Protein AF-A0A7S3WD97-F1 (afdb_monomer)

Solvent-accessible surface area (backbone atoms only — not comparable to full-atom values): 12366 Å² total; per-residue (Å²): 133,87,79,60,82,66,68,68,57,61,77,77,42,71,70,64,58,65,63,76,71,59,75,88,67,52,79,66,52,51,52,28,48,52,48,16,54,53,26,48,53,51,26,54,53,27,51,55,52,28,52,53,30,50,56,48,35,64,67,45,57,49,80,81,65,84,46,73,67,44,45,52,49,24,53,33,33,53,34,43,29,50,15,27,53,27,37,26,53,9,25,50,21,39,19,59,25,33,63,40,99,54,89,40,66,67,30,46,54,49,14,54,54,22,40,52,53,11,52,53,25,45,53,54,26,50,52,46,50,50,49,61,62,70,74,46,80,90,66,80,90,62,80,96,75,72,94,67,72,78,84,74,84,84,61,81,86,71,83,60,95,83,73,74,58,62,64,56,52,49,53,55,52,55,56,50,50,56,52,51,57,58,48,52,70,72,67,57,74,93,66,84,88,74,80,82,88,83,77,83,90,78,86,88,87,79,88,79,136

Mean predicted aligned error: 16.58 Å

Organism: NCBI:txid141414

Sequence (209 aa):
ARLTPQASLQRAHPELLYDARRPPLDANGQVAIAMCTINLWQAMGRVGQAGLAIDALTRNCNSPLDDRASRSKCSATITALIAQISLLAALLSSAASDCALTTNVHGRCAADVGGLVGNLAVVATTGASVYQTCNRDHRPKTPMIDCVLPKIDAMKDFDSPDFNNTDLLYRIVCRKGKKIAALGRRLAPAGPSWPNSTSLLGRARSREQ

pLDDT: mean 72.34, std 21.3, range [36.72, 97.19]

Nearest PDB structures (foldseek):
  9bia-assembly1_C  TM=4.364E-01  e=2.983E-01  Mus musculus
  5l0c-assembly2_B  TM=5.593E-01  e=3.157E+00  Homo sapiens
  8jr9-assembly1_R  TM=2.654E-01  e=4.128E+00  Homo sapiens
  4e40-assembly1_A  TM=3.218E-01  e=5.694E+00  Trypanosoma congolense IL3000

Radius of gyration: 27.58 Å; Cα contacts (8 Å, |Δi|>4): 122; chains: 1; bounding box: 52×46×102 Å

Secondary structure (DSSP, 8-state):
----THHHHTTT-TTHHHHTTSPPPPHHHHHHHHHHHHHHHHHHHHHHHHHHHHHHHHHHTPSP--SHHHHHHHHHHHHHHHHHHHHHHHHHHHHHHHSSSS--HHHHHHHHHHHHHHHHHHHHHHHHHHHHHHTS-S--SS-S--------TT-SS---TT-THHHHHHHHHHHHHHHHHHHHHHHS-----PPP--S-SS--S----

Foldseek 3Di:
DDDDPVVVVCPPDVPVVVVVPDDDDDPLLVVLVVLLVVLVVVLVVLVVQLVVLVVQLCVLVDDDPPDPVSVLSNVLSVLSNLLSVLQSLLSVLSSVQSVDPDGDPVSNVSNVVSNVSSVVSVVVSVVSVVCVVVVDDPDPPDPPDDLDDPPPVPPPPPPDPPPPVVVVVSCVVNVVSVVVVVVVVVPPPPDDDDDDPPPPPPDDPDDDD

Structure (mmCIF, N/CA/C/O backbone):
data_AF-A0A7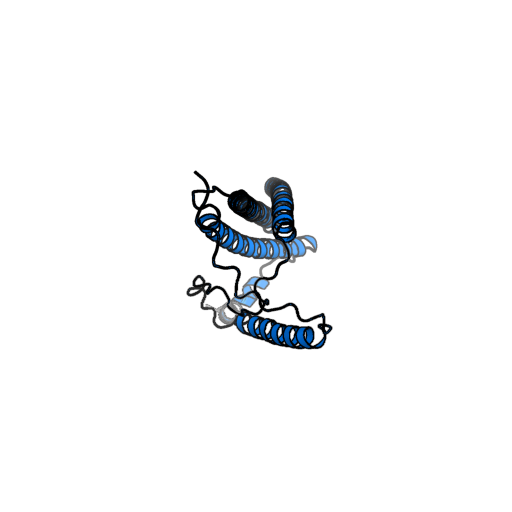S3WD97-F1
#
_entry.id   AF-A0A7S3WD97-F1
#
loop_
_atom_site.group_PDB
_atom_site.id
_atom_site.type_symbol
_atom_site.label_atom_id
_atom_site.label_alt_id
_atom_site.label_comp_id
_atom_site.label_asym_id
_atom_site.label_entity_id
_atom_site.label_seq_id
_atom_site.pdbx_PDB_ins_code
_atom_site.Cartn_x
_atom_site.Cartn_y
_atom_site.Cartn_z
_atom_site.occupancy
_atom_site.B_iso_or_equiv
_atom_site.auth_seq_id
_atom_site.auth_comp_id
_atom_site.auth_asym_id
_atom_site.auth_atom_id
_atom_site.pdbx_PDB_model_num
ATOM 1 N N . ALA A 1 1 ? -0.633 11.367 58.138 1.00 57.66 1 ALA A N 1
ATOM 2 C CA . ALA A 1 1 ? -1.299 11.058 56.856 1.00 57.66 1 ALA A CA 1
ATOM 3 C C . ALA A 1 1 ? -1.115 9.573 56.557 1.00 57.66 1 ALA A C 1
ATOM 5 O O . ALA A 1 1 ? 0.016 9.146 56.366 1.00 57.66 1 ALA A O 1
ATOM 6 N N . ARG A 1 2 ? -2.184 8.764 56.621 1.00 47.41 2 ARG A N 1
ATOM 7 C CA . ARG A 1 2 ? -2.120 7.343 56.242 1.00 47.41 2 ARG A CA 1
ATOM 8 C C . ARG A 1 2 ? -2.195 7.271 54.721 1.00 47.41 2 ARG A C 1
ATOM 10 O O . ARG A 1 2 ? -3.226 7.605 54.148 1.00 47.41 2 ARG A O 1
ATOM 17 N N . LEU A 1 3 ? -1.087 6.902 54.090 1.00 45.91 3 LEU A N 1
ATOM 18 C CA . LEU A 1 3 ? -1.046 6.579 52.668 1.00 45.91 3 LEU A CA 1
ATOM 19 C C . LEU A 1 3 ? -1.964 5.376 52.429 1.00 45.91 3 LEU A C 1
ATOM 21 O O . LEU A 1 3 ? -1.843 4.356 53.107 1.00 45.91 3 LEU A O 1
ATOM 25 N N . THR A 1 4 ? -2.912 5.517 51.506 1.00 57.16 4 THR A N 1
ATOM 26 C CA . THR A 1 4 ? -3.759 4.408 51.072 1.00 57.16 4 THR A CA 1
ATOM 27 C C . THR A 1 4 ? -2.887 3.340 50.394 1.00 57.16 4 THR A C 1
ATOM 29 O O . THR A 1 4 ? -1.960 3.684 49.655 1.00 57.16 4 THR A O 1
ATOM 32 N N . PRO A 1 5 ? -3.175 2.041 50.593 1.00 57.44 5 PRO A N 1
ATOM 33 C CA . PRO A 1 5 ? -2.387 0.937 50.032 1.00 57.44 5 PRO A CA 1
ATOM 34 C C . PRO A 1 5 ? -2.345 0.893 48.490 1.00 57.44 5 PRO A C 1
ATOM 36 O O . PRO A 1 5 ? -1.593 0.111 47.920 1.00 57.44 5 PRO A O 1
ATOM 39 N N . GLN A 1 6 ? -3.102 1.749 47.795 1.00 56.16 6 GLN A N 1
ATOM 40 C CA . GLN A 1 6 ? -3.045 1.871 46.335 1.00 56.16 6 GLN A CA 1
ATOM 41 C C . GLN A 1 6 ? -1.814 2.637 45.826 1.00 56.16 6 GLN A C 1
ATOM 43 O O . GLN A 1 6 ? -1.360 2.389 44.712 1.00 56.16 6 GLN A O 1
ATOM 48 N N . ALA A 1 7 ? -1.224 3.528 46.628 1.00 56.25 7 ALA A N 1
ATOM 49 C CA . ALA A 1 7 ? -0.116 4.368 46.165 1.00 56.25 7 ALA A CA 1
ATOM 50 C C . ALA A 1 7 ? 1.208 3.597 45.986 1.00 56.25 7 ALA A C 1
ATOM 52 O O . ALA A 1 7 ? 2.054 3.996 45.186 1.00 56.25 7 ALA A O 1
ATOM 53 N N . SER A 1 8 ? 1.398 2.491 46.710 1.00 56.28 8 SER A N 1
ATOM 54 C CA . SER A 1 8 ? 2.606 1.660 46.639 1.00 56.28 8 SER A CA 1
ATOM 55 C C . SER A 1 8 ? 2.589 0.663 45.477 1.00 56.28 8 SER A C 1
ATOM 57 O O . SER A 1 8 ? 3.652 0.357 44.942 1.00 56.28 8 SER A O 1
ATOM 59 N N . LEU A 1 9 ? 1.4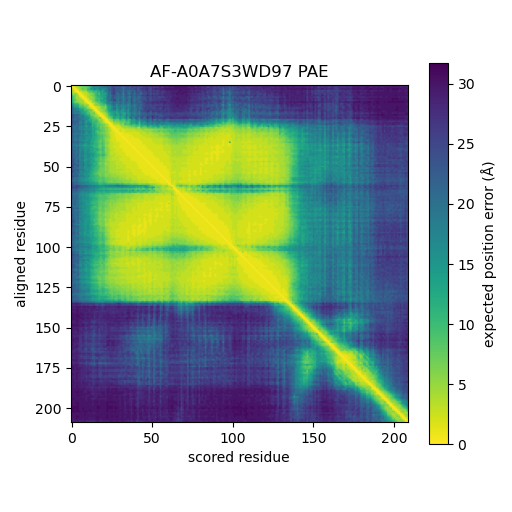13 0.209 45.029 1.00 51.59 9 LEU A N 1
ATOM 60 C CA . LEU A 1 9 ? 1.298 -0.698 43.877 1.00 51.59 9 LEU A CA 1
ATOM 61 C C . LEU A 1 9 ? 1.557 0.020 42.538 1.00 51.59 9 LEU A C 1
ATOM 63 O O . LEU A 1 9 ? 2.076 -0.572 41.596 1.00 51.59 9 LEU A O 1
ATOM 67 N N . GLN A 1 10 ? 1.264 1.324 42.478 1.00 55.22 10 GLN A N 1
ATOM 68 C CA . GLN A 1 10 ? 1.401 2.156 41.277 1.00 55.22 10 GLN A CA 1
ATOM 69 C C . GLN A 1 10 ? 2.847 2.296 40.773 1.00 55.22 10 GLN A C 1
ATOM 71 O O . GLN A 1 10 ? 3.073 2.675 39.627 1.00 55.22 10 GLN A O 1
ATOM 76 N N . ARG A 1 11 ? 3.837 2.022 41.631 1.00 58.03 11 ARG A N 1
ATOM 77 C CA . ARG A 1 11 ? 5.259 2.211 41.317 1.00 58.03 11 ARG A CA 1
ATOM 78 C C . ARG A 1 11 ? 5.942 0.937 40.802 1.00 58.03 11 ARG A C 1
ATOM 80 O O . ARG A 1 11 ? 7.046 1.034 40.283 1.00 58.03 11 ARG A O 1
ATOM 87 N N . ALA A 1 12 ? 5.302 -0.228 40.940 1.00 62.12 12 ALA A N 1
ATOM 88 C CA . ALA A 1 12 ? 5.894 -1.521 40.591 1.00 62.12 12 ALA A CA 1
ATOM 89 C C . ALA A 1 12 ? 5.585 -1.974 39.151 1.00 62.12 12 ALA A C 1
ATOM 91 O O . ALA A 1 12 ? 6.423 -2.627 38.539 1.00 62.12 12 ALA A O 1
ATOM 92 N N . HIS A 1 13 ? 4.424 -1.607 38.588 1.00 56.47 13 HIS A N 1
ATOM 93 C CA . HIS A 1 13 ? 4.009 -2.043 37.248 1.00 56.47 13 HIS A CA 1
ATOM 94 C C . HIS A 1 13 ? 3.165 -0.971 36.531 1.00 56.47 13 HIS A C 1
ATOM 96 O O . HIS A 1 13 ? 1.939 -0.973 36.664 1.00 56.47 13 HIS A O 1
ATOM 102 N N . PRO A 1 14 ? 3.776 -0.057 35.753 1.00 56.44 14 PRO A N 1
ATOM 103 C CA . PRO A 1 14 ? 3.015 0.921 34.972 1.00 56.44 14 PRO A CA 1
ATOM 104 C C . PRO A 1 14 ? 2.132 0.264 33.894 1.00 56.44 14 PRO A C 1
ATOM 106 O O . PRO A 1 14 ? 1.088 0.816 33.560 1.00 56.44 14 PRO A O 1
ATOM 109 N N . GLU A 1 15 ? 2.492 -0.931 33.410 1.00 53.78 15 GLU A N 1
ATOM 110 C CA . GLU A 1 15 ? 1.691 -1.684 32.430 1.00 53.78 15 GLU A CA 1
ATOM 111 C C . GLU A 1 15 ? 0.387 -2.248 33.013 1.00 53.78 15 GLU A C 1
ATOM 113 O O . GLU A 1 15 ? -0.654 -2.185 32.364 1.00 53.78 15 GLU A O 1
ATOM 118 N N . LEU A 1 16 ? 0.387 -2.715 34.268 1.00 54.06 16 LEU A N 1
ATOM 119 C CA . LEU A 1 16 ? -0.822 -3.281 34.888 1.00 54.06 16 LEU A CA 1
ATOM 120 C C . LEU A 1 16 ? -1.894 -2.219 35.177 1.00 54.06 16 LEU A C 1
ATOM 122 O O . LEU A 1 16 ? -3.076 -2.531 35.309 1.00 54.06 16 LEU A O 1
ATOM 126 N N . LEU A 1 17 ? -1.491 -0.950 35.287 1.00 52.19 17 LEU A N 1
ATOM 127 C CA . LEU A 1 17 ? -2.412 0.145 35.576 1.00 52.19 17 LEU A CA 1
ATOM 128 C C . LEU A 1 17 ? -3.184 0.624 34.340 1.00 52.19 17 LEU A C 1
ATOM 130 O O . LEU A 1 17 ? -4.221 1.276 34.484 1.00 52.19 17 LEU A O 1
ATOM 134 N N . TYR A 1 18 ? -2.678 0.325 33.141 1.00 56.31 18 TYR A N 1
ATOM 135 C CA . TYR A 1 18 ? -3.349 0.660 31.889 1.00 56.31 18 TYR A CA 1
ATOM 136 C C . TYR A 1 18 ? -4.578 -0.229 31.653 1.00 56.31 18 TYR A C 1
ATOM 138 O O . TYR A 1 18 ? -5.585 0.231 31.113 1.00 56.31 18 TYR A O 1
ATOM 146 N N . ASP A 1 19 ? -4.518 -1.471 32.134 1.00 56.34 19 ASP A N 1
ATOM 147 C CA . ASP A 1 19 ? -5.577 -2.467 31.970 1.00 56.34 19 ASP A CA 1
ATOM 148 C C . ASP A 1 19 ? -6.749 -2.236 32.949 1.00 56.34 19 ASP A C 1
ATOM 150 O O . ASP A 1 19 ? -7.921 -2.333 32.594 1.00 56.34 19 ASP A O 1
ATOM 154 N N . ALA A 1 20 ? -6.459 -1.792 34.178 1.00 55.28 20 ALA A N 1
ATOM 155 C CA . ALA A 1 20 ? -7.456 -1.670 35.250 1.00 55.28 20 ALA A CA 1
ATOM 156 C C . ALA A 1 20 ? -8.459 -0.501 35.109 1.00 55.28 20 ALA A C 1
ATOM 158 O O . ALA A 1 20 ? -9.365 -0.373 35.933 1.00 55.28 20 ALA A O 1
ATOM 159 N N . ARG A 1 21 ? -8.302 0.389 34.116 1.00 60.28 21 ARG A N 1
ATOM 160 C CA . ARG A 1 21 ? -9.128 1.609 33.976 1.00 60.28 21 ARG A CA 1
ATOM 161 C C . ARG A 1 21 ? -10.070 1.600 32.773 1.00 60.28 21 ARG A C 1
ATOM 163 O O . ARG A 1 21 ? -10.777 2.585 32.560 1.00 60.28 21 ARG A O 1
ATOM 170 N N . ARG A 1 22 ? -10.096 0.531 31.975 1.00 65.19 22 ARG A N 1
ATOM 171 C CA . ARG A 1 22 ? -11.033 0.450 30.851 1.00 65.19 22 ARG A CA 1
ATOM 172 C C . ARG A 1 22 ? -12.351 -0.173 31.319 1.00 65.19 22 ARG A C 1
ATOM 174 O O . ARG A 1 22 ? -12.318 -1.225 31.956 1.00 65.19 22 ARG A O 1
ATOM 181 N N . PRO A 1 23 ? -13.512 0.446 31.033 1.00 74.94 23 PRO A N 1
ATOM 182 C CA . PRO A 1 23 ? -14.781 -0.254 31.185 1.00 74.94 23 PRO A CA 1
ATOM 183 C C . PRO A 1 23 ? -14.743 -1.533 30.330 1.00 74.94 23 PRO A C 1
ATOM 185 O O . PRO A 1 23 ? -14.067 -1.538 29.296 1.00 74.94 23 PRO A O 1
ATOM 188 N N . PRO A 1 24 ? -15.426 -2.617 30.739 1.00 74.38 24 PRO A N 1
ATOM 189 C CA . PRO A 1 24 ? -15.476 -3.835 29.942 1.00 74.38 24 PRO A CA 1
ATOM 190 C C . PRO A 1 24 ? -16.012 -3.495 28.548 1.00 74.38 24 PRO A C 1
ATOM 192 O O . PRO A 1 24 ? -17.135 -3.010 28.411 1.00 74.38 24 PRO A O 1
ATOM 195 N N . LEU A 1 25 ? -15.181 -3.695 27.523 1.00 80.19 25 LEU A N 1
ATOM 196 C CA . LEU A 1 25 ? -15.592 -3.524 26.135 1.00 80.19 25 LEU A CA 1
ATOM 197 C C . LEU A 1 25 ? -16.578 -4.631 25.769 1.00 80.19 25 LEU A C 1
ATOM 199 O O . LEU A 1 25 ? -16.332 -5.807 26.053 1.00 80.19 25 LEU A O 1
ATOM 203 N N . ASP A 1 26 ? -17.659 -4.252 25.092 1.00 88.62 26 ASP A N 1
ATOM 204 C CA . ASP A 1 26 ? -18.544 -5.205 24.440 1.00 88.62 26 ASP A CA 1
ATOM 205 C C . ASP A 1 26 ? -17.799 -5.948 23.315 1.00 88.62 26 ASP A C 1
ATOM 207 O O . ASP A 1 26 ? -16.703 -5.562 22.892 1.00 88.62 26 ASP A O 1
ATOM 211 N N . ALA A 1 27 ? -18.389 -7.036 22.815 1.00 87.56 27 ALA A N 1
ATOM 212 C CA . ALA A 1 27 ? -17.771 -7.837 21.759 1.00 87.56 27 ALA A CA 1
ATOM 213 C C . ALA A 1 27 ? -17.410 -6.992 20.520 1.00 87.56 27 ALA A C 1
ATOM 215 O O . ALA A 1 27 ? -16.366 -7.217 19.907 1.00 87.56 27 ALA A O 1
ATOM 216 N N . ASN A 1 28 ? -18.220 -5.979 20.186 1.00 85.88 28 ASN A N 1
ATOM 217 C CA . ASN A 1 28 ? -17.953 -5.104 19.044 1.00 85.88 28 ASN A CA 1
ATOM 218 C C . ASN A 1 28 ? -16.793 -4.141 19.317 1.00 85.88 28 ASN A C 1
ATOM 220 O O . ASN A 1 28 ? -15.942 -3.955 18.447 1.00 85.88 28 ASN A O 1
ATOM 224 N N . GLY A 1 29 ? -16.707 -3.575 20.523 1.00 86.44 29 GLY A N 1
ATOM 225 C CA . GLY A 1 29 ? -15.597 -2.721 20.929 1.00 86.44 29 GLY A CA 1
ATOM 226 C C . GLY A 1 29 ? -14.252 -3.447 20.882 1.00 86.44 29 GLY A C 1
ATOM 227 O O . GLY A 1 29 ? -13.255 -2.868 20.449 1.00 86.44 29 GLY A O 1
ATOM 228 N N . GLN A 1 30 ? -14.206 -4.726 21.280 1.00 88.69 30 GLN A N 1
ATOM 229 C CA . GLN A 1 30 ? -12.967 -5.517 21.223 1.00 88.69 30 GLN A CA 1
ATOM 230 C C . GLN A 1 30 ? -12.482 -5.703 19.781 1.00 88.69 30 GLN A C 1
ATOM 232 O O . GLN A 1 30 ? -11.296 -5.521 19.495 1.00 88.69 30 GLN A O 1
ATOM 237 N N . VAL A 1 31 ? -13.404 -6.005 18.862 1.00 90.19 31 VAL A N 1
ATOM 238 C CA . VAL A 1 31 ? -13.102 -6.132 17.429 1.00 90.19 31 VAL A CA 1
ATOM 239 C C . VAL A 1 31 ? -12.644 -4.795 16.844 1.00 90.19 31 VAL A C 1
ATOM 241 O O . VAL A 1 31 ? -11.667 -4.767 16.097 1.00 90.19 31 VAL A O 1
ATOM 244 N N . ALA A 1 32 ? -13.289 -3.685 17.211 1.00 89.75 32 ALA A N 1
ATOM 245 C CA . ALA A 1 32 ? -12.921 -2.355 16.730 1.00 89.75 32 ALA A CA 1
ATOM 246 C C . ALA A 1 32 ? -11.484 -1.976 17.131 1.00 89.75 32 ALA A C 1
ATOM 248 O O . ALA A 1 32 ? -10.679 -1.602 16.279 1.00 89.75 32 ALA A O 1
ATOM 249 N N . ILE A 1 33 ? -11.105 -2.172 18.399 1.00 89.19 33 ILE A N 1
ATOM 250 C CA . ILE A 1 33 ? -9.733 -1.892 18.853 1.00 89.19 33 ILE A CA 1
ATOM 251 C C . ILE A 1 33 ? -8.710 -2.804 18.163 1.00 89.19 33 ILE A C 1
ATOM 253 O O . ILE A 1 33 ? -7.634 -2.339 17.773 1.00 89.19 33 ILE A O 1
ATOM 257 N N . ALA A 1 34 ? -9.031 -4.086 17.968 1.00 93.00 34 ALA A N 1
ATOM 258 C CA . ALA A 1 34 ? -8.155 -4.989 17.228 1.00 93.00 34 ALA A CA 1
ATOM 259 C C . ALA A 1 34 ? -7.928 -4.483 15.791 1.00 93.00 34 ALA A C 1
ATOM 261 O O . ALA A 1 34 ? -6.782 -4.328 15.362 1.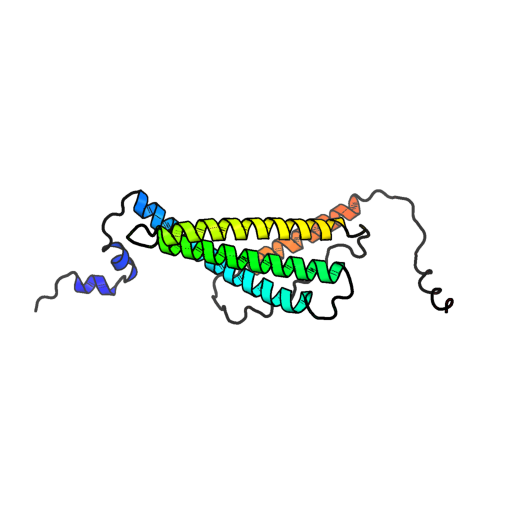00 93.00 34 ALA A O 1
ATOM 262 N N . MET A 1 35 ? -9.000 -4.130 15.076 1.00 92.88 35 MET A N 1
ATOM 263 C CA . MET A 1 35 ? -8.923 -3.603 13.709 1.00 92.88 35 MET A CA 1
ATOM 264 C C . MET A 1 35 ? -8.178 -2.268 13.633 1.00 92.88 35 MET A C 1
ATOM 266 O O . MET A 1 35 ? -7.361 -2.084 12.734 1.00 92.88 35 MET A O 1
ATOM 270 N N . CYS A 1 36 ? -8.367 -1.381 14.609 1.00 93.88 36 CYS A N 1
ATOM 271 C CA . CYS A 1 36 ? -7.618 -0.133 14.755 1.00 93.88 36 CYS A CA 1
ATOM 272 C C . CYS A 1 36 ? -6.096 -0.376 14.733 1.00 93.88 36 CYS A C 1
ATOM 274 O O . CYS A 1 36 ? -5.381 0.207 13.913 1.00 93.88 36 CYS A O 1
ATOM 276 N N . THR A 1 37 ? -5.595 -1.287 15.574 1.00 94.69 37 THR A N 1
ATOM 277 C CA . THR A 1 37 ? -4.151 -1.588 15.636 1.00 94.69 37 THR A CA 1
ATOM 278 C C . THR A 1 37 ? -3.628 -2.251 14.362 1.00 94.69 37 THR A C 1
ATOM 280 O O . THR A 1 37 ? -2.560 -1.888 13.867 1.00 94.69 37 THR A O 1
ATOM 283 N N . ILE A 1 38 ? -4.405 -3.169 13.781 1.00 95.31 38 ILE A N 1
ATOM 284 C CA . ILE A 1 38 ? -4.068 -3.853 12.529 1.00 95.31 38 ILE A CA 1
ATOM 285 C C . ILE A 1 38 ? -3.978 -2.855 11.369 1.00 95.31 38 ILE A C 1
ATOM 287 O O . ILE A 1 38 ? -3.022 -2.893 10.592 1.00 95.31 38 ILE A O 1
ATOM 291 N N . ASN A 1 39 ? -4.951 -1.949 11.256 1.00 93.62 39 ASN A N 1
ATOM 292 C CA . ASN A 1 39 ? -4.983 -0.928 10.214 1.00 93.62 39 ASN A CA 1
ATOM 293 C C . ASN A 1 39 ? -3.799 0.034 10.350 1.00 93.62 39 ASN A C 1
ATOM 295 O O . ASN A 1 39 ? -3.152 0.353 9.352 1.00 93.62 39 ASN A O 1
ATOM 299 N N . LEU A 1 40 ? -3.460 0.435 11.579 1.00 95.75 40 LEU A N 1
ATOM 300 C CA . LEU A 1 40 ? -2.313 1.300 11.848 1.00 95.75 40 LEU A CA 1
ATOM 301 C C . LEU A 1 40 ? -0.982 0.625 11.482 1.00 95.75 40 LEU A C 1
ATOM 303 O O . LEU A 1 40 ? -0.138 1.236 10.826 1.00 95.75 40 LEU A O 1
ATOM 307 N N . TRP A 1 41 ? -0.808 -0.647 11.841 1.00 96.50 41 TRP A N 1
ATOM 308 C CA . TRP A 1 41 ? 0.383 -1.414 11.471 1.00 96.50 41 TRP A CA 1
ATOM 309 C C . TRP A 1 41 ? 0.527 -1.555 9.952 1.00 96.50 41 TRP A C 1
ATOM 311 O O . TRP A 1 41 ? 1.597 -1.321 9.385 1.00 96.50 41 TRP A O 1
ATOM 321 N N . GLN A 1 42 ? -0.566 -1.889 9.261 1.00 94.75 42 GLN A N 1
ATOM 322 C CA . GLN A 1 42 ? -0.564 -1.958 7.802 1.00 94.75 42 GLN A CA 1
ATOM 323 C C . GLN A 1 42 ? -0.252 -0.595 7.172 1.00 94.75 42 GLN A C 1
ATOM 325 O O . GLN A 1 42 ? 0.508 -0.539 6.206 1.00 94.75 42 GLN A O 1
ATOM 330 N N . ALA A 1 43 ? -0.779 0.500 7.728 1.00 95.62 43 ALA A N 1
ATOM 331 C CA . ALA A 1 43 ? -0.485 1.854 7.270 1.00 95.62 43 ALA A CA 1
ATOM 332 C C . ALA A 1 43 ? 1.019 2.163 7.367 1.00 95.62 43 ALA A C 1
ATOM 334 O O . ALA A 1 43 ? 1.610 2.623 6.391 1.00 95.62 43 ALA A O 1
ATOM 335 N N . MET A 1 44 ? 1.673 1.822 8.482 1.00 95.31 44 MET A N 1
ATOM 336 C CA . MET A 1 44 ? 3.129 1.974 8.622 1.00 95.31 44 MET A CA 1
ATOM 337 C C . MET A 1 44 ? 3.893 1.204 7.536 1.00 95.31 44 MET A C 1
ATOM 339 O O . MET A 1 44 ? 4.795 1.753 6.899 1.00 95.31 44 MET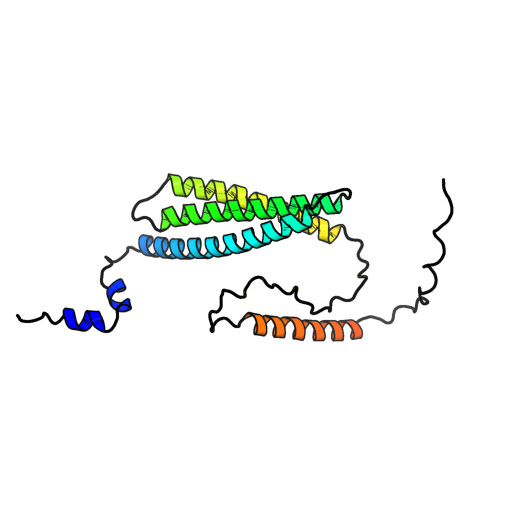 A O 1
ATOM 343 N N . GLY A 1 45 ? 3.490 -0.038 7.252 1.00 94.06 45 GLY A N 1
ATOM 344 C CA . GLY A 1 45 ? 4.075 -0.826 6.163 1.00 94.06 45 GLY A CA 1
ATOM 345 C C . GLY A 1 45 ? 3.921 -0.156 4.790 1.00 94.06 45 GLY A C 1
ATOM 346 O O . GLY A 1 45 ? 4.869 -0.129 4.000 1.00 94.06 45 GLY A O 1
ATOM 347 N N . ARG A 1 46 ? 2.755 0.443 4.515 1.00 94.25 46 ARG A N 1
ATOM 348 C CA . ARG A 1 46 ? 2.491 1.179 3.266 1.00 94.25 46 ARG A CA 1
ATOM 349 C C . ARG A 1 46 ? 3.346 2.436 3.133 1.00 94.25 46 ARG A C 1
ATOM 351 O O . ARG A 1 46 ? 3.781 2.724 2.024 1.00 94.25 46 ARG A O 1
ATOM 358 N N . VAL A 1 47 ? 3.636 3.149 4.225 1.00 96.56 47 VAL A N 1
ATOM 359 C CA . VAL A 1 47 ? 4.561 4.300 4.208 1.00 96.56 47 VAL A CA 1
ATOM 360 C C . VAL A 1 47 ? 5.953 3.862 3.753 1.00 96.56 47 VAL A C 1
ATOM 362 O O . VAL A 1 47 ? 6.528 4.479 2.856 1.00 96.56 47 VAL A O 1
ATOM 365 N N . GLY A 1 48 ? 6.468 2.756 4.299 1.00 95.38 48 GLY A N 1
ATOM 366 C CA . GLY A 1 48 ? 7.752 2.194 3.870 1.00 95.38 48 GLY A CA 1
ATOM 367 C C . GLY A 1 48 ? 7.755 1.812 2.386 1.00 95.38 48 GLY A C 1
ATOM 368 O O . GLY A 1 48 ? 8.666 2.178 1.644 1.00 95.38 48 GLY A O 1
ATOM 369 N N . GLN A 1 49 ? 6.699 1.138 1.919 1.00 92.62 49 GLN A N 1
ATOM 370 C CA . GLN A 1 49 ? 6.553 0.786 0.501 1.00 92.62 49 GLN A CA 1
ATOM 371 C C . GLN A 1 49 ? 6.426 2.015 -0.409 1.00 92.62 49 GLN A C 1
ATOM 373 O O . GLN A 1 49 ? 6.986 2.015 -1.504 1.00 92.62 49 GLN A O 1
ATOM 378 N N . ALA A 1 50 ? 5.735 3.067 0.033 1.00 92.75 50 ALA A N 1
ATOM 379 C CA . ALA A 1 50 ? 5.647 4.328 -0.695 1.00 92.75 50 ALA A CA 1
ATOM 380 C C . ALA A 1 50 ? 7.023 5.002 -0.808 1.00 92.75 50 ALA A C 1
ATOM 382 O O . ALA A 1 50 ? 7.384 5.450 -1.893 1.00 92.75 50 ALA 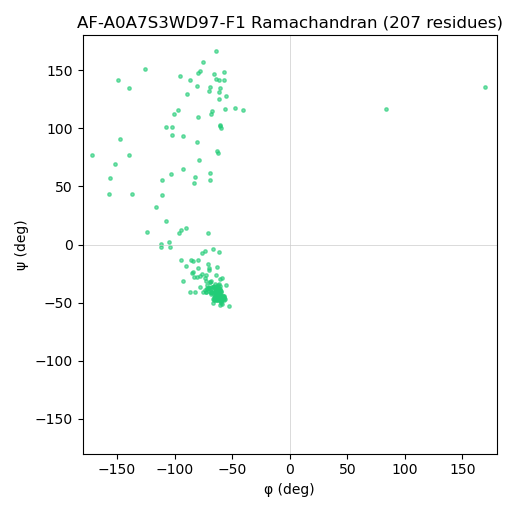A O 1
ATOM 383 N N . GLY A 1 51 ? 7.828 4.997 0.260 1.00 94.00 51 GLY A N 1
ATOM 384 C CA . GLY A 1 51 ? 9.206 5.497 0.230 1.00 94.00 51 GLY A CA 1
ATOM 385 C C . GLY A 1 51 ? 10.077 4.766 -0.797 1.00 94.00 51 GLY A C 1
ATOM 386 O O . GLY A 1 51 ? 10.740 5.402 -1.615 1.00 94.00 51 GLY A O 1
ATOM 387 N N . LEU A 1 52 ? 10.006 3.432 -0.828 1.00 94.12 52 LEU A N 1
ATOM 388 C CA . LEU A 1 52 ? 10.701 2.624 -1.838 1.00 94.12 52 LEU A CA 1
ATOM 389 C C . LEU A 1 52 ? 10.191 2.897 -3.260 1.00 94.12 52 LEU A C 1
ATOM 391 O O . LEU A 1 52 ? 10.980 2.931 -4.202 1.00 94.12 52 LEU A O 1
ATOM 395 N N . ALA A 1 53 ? 8.884 3.107 -3.429 1.00 92.25 53 ALA A N 1
ATOM 396 C CA . ALA A 1 53 ? 8.303 3.453 -4.722 1.00 92.25 53 ALA A CA 1
ATOM 397 C C . ALA A 1 53 ? 8.763 4.838 -5.205 1.00 92.25 53 ALA A C 1
ATOM 399 O O . ALA A 1 53 ? 9.012 4.999 -6.396 1.00 92.25 53 ALA A O 1
ATOM 400 N N . ILE A 1 54 ? 8.930 5.813 -4.303 1.00 94.75 54 ILE A N 1
ATOM 401 C CA . ILE A 1 54 ? 9.486 7.138 -4.618 1.00 94.75 54 ILE A CA 1
ATOM 402 C C . ILE A 1 54 ? 10.954 7.020 -5.036 1.00 94.75 54 ILE A C 1
ATOM 404 O O . ILE A 1 54 ? 11.333 7.561 -6.072 1.00 94.75 54 ILE A O 1
ATOM 408 N N . ASP A 1 55 ? 11.776 6.278 -4.289 1.00 95.00 55 ASP A N 1
ATOM 409 C CA . ASP A 1 55 ? 13.170 6.026 -4.681 1.00 95.00 55 ASP A CA 1
ATOM 410 C C . ASP A 1 55 ? 13.239 5.370 -6.070 1.00 95.00 55 ASP A C 1
ATOM 412 O O . ASP A 1 55 ? 13.932 5.862 -6.964 1.00 95.00 55 ASP A O 1
ATOM 416 N N . ALA A 1 56 ? 12.437 4.329 -6.305 1.00 91.38 56 ALA A N 1
ATOM 417 C CA . ALA A 1 56 ? 12.337 3.685 -7.609 1.00 91.38 56 ALA A CA 1
ATOM 418 C C . ALA A 1 56 ? 11.861 4.652 -8.704 1.00 91.38 56 ALA A C 1
ATOM 420 O O . ALA A 1 56 ? 12.337 4.570 -9.836 1.00 91.38 56 ALA A O 1
ATOM 421 N N . LEU A 1 57 ? 10.960 5.585 -8.385 1.00 93.88 57 LEU A N 1
ATOM 422 C CA . LEU A 1 57 ? 10.453 6.580 -9.324 1.00 93.88 57 LEU A CA 1
ATOM 423 C C . LEU A 1 57 ? 11.580 7.479 -9.837 1.00 93.88 57 LEU A C 1
ATOM 425 O O . LEU A 1 57 ? 11.703 7.662 -11.046 1.00 93.88 57 LEU A O 1
ATOM 429 N N . THR A 1 58 ? 12.450 7.966 -8.946 1.00 94.75 58 THR A N 1
ATOM 430 C CA . THR A 1 58 ? 13.593 8.814 -9.336 1.00 94.75 58 THR A CA 1
ATOM 431 C C . THR A 1 58 ? 14.565 8.110 -10.286 1.00 94.75 58 THR A C 1
ATOM 433 O O . THR A 1 58 ? 15.171 8.748 -11.143 1.00 94.75 58 THR A O 1
ATOM 436 N N . ARG A 1 59 ? 14.677 6.780 -10.182 1.00 92.31 59 ARG A N 1
ATOM 437 C CA . ARG A 1 59 ? 15.561 5.961 -11.023 1.00 92.31 59 ARG A CA 1
ATOM 438 C C . ARG A 1 59 ? 14.893 5.548 -12.334 1.00 92.31 59 ARG A C 1
ATOM 440 O O . ARG A 1 59 ? 15.531 5.562 -13.382 1.00 92.31 59 ARG A O 1
ATOM 447 N N . ASN A 1 60 ? 13.615 5.174 -12.281 1.00 90.56 60 ASN A N 1
ATOM 448 C CA . ASN A 1 60 ? 12.872 4.628 -13.420 1.00 90.56 60 ASN A CA 1
ATOM 449 C C . ASN A 1 60 ? 12.296 5.707 -14.341 1.00 90.56 60 ASN A C 1
ATOM 451 O O . ASN A 1 60 ? 12.037 5.424 -15.509 1.00 90.56 60 ASN A O 1
ATOM 455 N N . CYS A 1 61 ? 12.083 6.917 -13.826 1.00 93.62 61 CYS A N 1
ATOM 456 C CA . CYS A 1 61 ? 11.534 8.052 -14.566 1.00 93.62 61 CYS A CA 1
ATOM 457 C C . CYS A 1 61 ? 12.580 9.132 -14.868 1.00 93.62 61 CYS A C 1
ATOM 459 O O . CYS A 1 61 ? 12.214 10.278 -15.123 1.00 93.62 61 CYS A O 1
ATOM 461 N N . ASN A 1 62 ? 13.872 8.794 -14.838 1.00 92.19 62 ASN A N 1
ATOM 462 C CA . ASN A 1 62 ? 14.905 9.739 -15.239 1.00 92.19 62 ASN A CA 1
ATOM 463 C C . ASN A 1 62 ? 14.849 9.979 -16.762 1.00 92.19 62 ASN A C 1
ATOM 465 O O . ASN A 1 62 ? 14.767 9.028 -17.541 1.00 92.19 62 ASN A O 1
ATOM 469 N N . SER A 1 63 ? 14.882 11.244 -17.181 1.00 84.69 63 SER A N 1
ATOM 470 C CA . SER A 1 63 ? 14.860 11.632 -18.597 1.00 84.69 63 SER A CA 1
ATOM 471 C C . SER A 1 63 ? 16.235 11.452 -19.259 1.00 84.69 63 SER A C 1
ATOM 473 O O . SER A 1 63 ? 17.251 11.662 -18.592 1.00 84.69 63 SER A O 1
ATOM 475 N N . PRO A 1 64 ? 16.297 11.150 -20.573 1.00 85.62 64 PRO A N 1
ATOM 476 C CA . PRO A 1 64 ? 15.176 10.997 -21.508 1.00 85.62 64 PRO A CA 1
ATOM 477 C C . PRO A 1 64 ? 14.570 9.578 -21.540 1.00 85.62 64 PRO A C 1
ATOM 479 O O . PRO A 1 64 ? 15.261 8.561 -21.494 1.00 85.62 64 PRO A O 1
ATOM 482 N N . LEU A 1 65 ? 13.239 9.512 -21.655 1.00 88.88 65 LEU A N 1
ATOM 483 C CA . LEU A 1 65 ? 12.465 8.270 -21.777 1.00 88.88 65 LEU A CA 1
ATOM 484 C C . LEU A 1 65 ? 12.246 7.918 -23.258 1.00 88.88 65 LEU A C 1
ATOM 486 O O . LEU A 1 65 ? 11.114 7.945 -23.754 1.00 88.88 65 LEU A O 1
ATOM 490 N N . ASP A 1 66 ? 13.326 7.618 -23.974 1.00 89.44 66 ASP A N 1
ATOM 491 C CA . ASP A 1 66 ? 13.273 7.406 -25.430 1.00 89.44 66 ASP A CA 1
ATOM 492 C C . ASP A 1 66 ? 12.719 6.029 -25.820 1.00 89.44 66 ASP A C 1
ATOM 494 O O . ASP A 1 66 ? 12.083 5.878 -26.860 1.00 89.44 66 ASP A O 1
ATOM 498 N N . ASP A 1 67 ? 12.881 5.032 -24.948 1.00 88.31 67 ASP A N 1
ATOM 499 C CA . ASP A 1 67 ? 12.420 3.667 -25.191 1.00 88.31 67 ASP A CA 1
ATOM 500 C C . ASP A 1 67 ? 11.034 3.374 -24.579 1.00 88.31 67 ASP A C 1
ATOM 502 O O . ASP A 1 67 ? 10.686 3.823 -23.477 1.00 88.31 67 ASP A O 1
ATOM 506 N N . ARG A 1 68 ? 10.234 2.551 -25.275 1.00 86.12 68 ARG A N 1
ATOM 507 C CA . ARG A 1 68 ? 8.891 2.139 -24.825 1.00 86.12 68 ARG A CA 1
ATOM 508 C C . ARG A 1 68 ? 8.945 1.347 -23.517 1.00 86.12 68 ARG A C 1
ATOM 510 O O . ARG A 1 68 ? 8.040 1.492 -22.691 1.00 86.12 68 ARG A O 1
ATOM 517 N N . ALA A 1 69 ? 9.981 0.536 -23.296 1.00 84.12 69 ALA A N 1
ATOM 518 C CA . ALA A 1 69 ? 10.140 -0.201 -22.048 1.00 84.12 69 ALA A CA 1
ATOM 519 C C . ALA A 1 69 ? 10.480 0.739 -20.885 1.00 84.12 69 ALA A C 1
ATOM 521 O O . ALA A 1 69 ? 9.953 0.544 -19.791 1.00 84.12 69 ALA A O 1
ATOM 522 N N . SER A 1 70 ? 11.285 1.784 -21.105 1.00 87.81 70 SER A N 1
ATOM 523 C CA . SER A 1 70 ? 11.558 2.807 -20.083 1.00 87.81 70 SER A CA 1
ATOM 524 C C . SER A 1 70 ? 10.291 3.573 -19.691 1.00 87.81 70 SER A C 1
ATOM 526 O O . SER A 1 70 ? 9.986 3.682 -18.503 1.00 87.81 70 SER A O 1
ATOM 528 N N . ARG A 1 71 ? 9.475 4.002 -20.667 1.00 89.00 71 ARG A N 1
ATOM 529 C CA . ARG A 1 71 ? 8.169 4.641 -20.398 1.00 89.00 71 ARG A CA 1
ATOM 530 C C . ARG A 1 71 ? 7.225 3.727 -19.619 1.00 89.00 71 ARG A C 1
ATOM 532 O O . ARG A 1 71 ? 6.616 4.166 -18.650 1.00 89.00 71 ARG A O 1
ATOM 539 N N . SER A 1 72 ? 7.147 2.453 -20.008 1.00 87.56 72 SER A N 1
ATOM 540 C CA . SER A 1 72 ? 6.316 1.453 -19.325 1.00 87.56 72 SER A CA 1
ATOM 541 C C . SER A 1 72 ? 6.767 1.193 -17.882 1.00 87.56 72 SER A C 1
ATOM 543 O O . SER A 1 72 ? 5.932 1.044 -16.992 1.00 87.56 72 SER A O 1
ATOM 545 N N . LYS A 1 73 ? 8.079 1.159 -17.619 1.00 89.00 73 LYS A N 1
ATOM 546 C CA . LYS A 1 73 ? 8.618 1.032 -16.255 1.00 89.00 73 LYS A CA 1
ATOM 547 C C . LYS A 1 73 ? 8.302 2.252 -15.404 1.00 89.00 73 LYS A C 1
ATOM 549 O O . LYS A 1 73 ? 7.873 2.096 -14.261 1.00 89.00 73 LYS A O 1
ATOM 554 N N . CYS A 1 74 ? 8.488 3.445 -15.961 1.00 92.69 74 CYS A N 1
ATOM 555 C CA . CYS A 1 74 ? 8.147 4.685 -15.282 1.00 92.69 74 CYS A CA 1
ATOM 556 C C . CYS A 1 74 ? 6.650 4.724 -14.930 1.00 92.69 74 CYS A C 1
ATOM 558 O O . CYS A 1 74 ? 6.304 4.887 -13.762 1.00 92.69 74 CYS A O 1
ATOM 560 N N . SER A 1 75 ? 5.761 4.454 -15.895 1.00 91.44 75 SER A N 1
ATOM 561 C CA . SER A 1 75 ? 4.314 4.447 -15.650 1.00 91.44 75 SER A CA 1
ATOM 562 C C . SER A 1 75 ? 3.907 3.409 -14.603 1.00 91.44 75 SER A C 1
ATOM 564 O O . SER A 1 75 ? 3.139 3.731 -13.703 1.00 91.44 75 SER A O 1
ATOM 566 N N . ALA A 1 76 ? 4.461 2.192 -14.662 1.00 91.25 76 ALA A N 1
A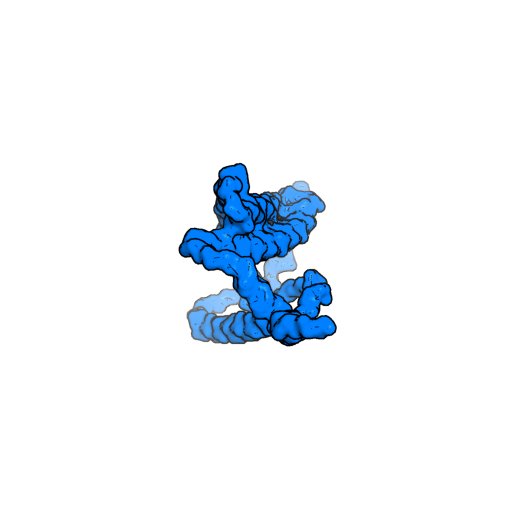TOM 567 C CA . ALA A 1 76 ? 4.193 1.152 -13.667 1.00 91.25 7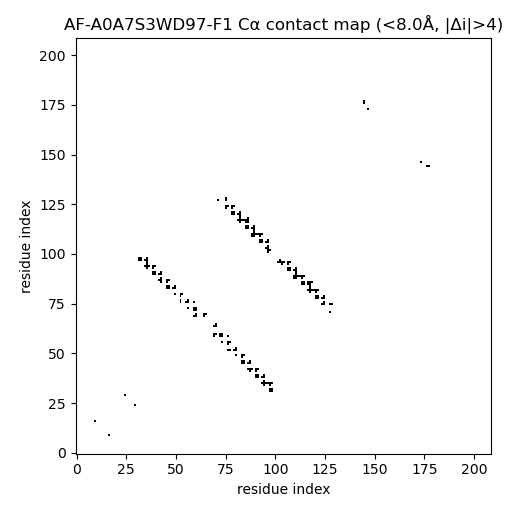6 ALA A CA 1
ATOM 568 C C . ALA A 1 76 ? 4.628 1.577 -12.255 1.00 91.25 76 ALA A C 1
ATOM 570 O O . ALA A 1 76 ? 3.922 1.313 -11.285 1.00 91.25 76 ALA A O 1
ATOM 571 N N . THR A 1 77 ? 5.763 2.274 -12.141 1.00 92.94 77 THR A N 1
ATOM 572 C CA . THR A 1 77 ? 6.275 2.773 -10.856 1.00 92.94 77 THR A CA 1
ATOM 573 C C . THR A 1 77 ? 5.381 3.880 -10.288 1.00 92.94 77 THR A C 1
ATOM 575 O O . THR A 1 77 ? 5.077 3.869 -9.097 1.00 92.94 77 THR A O 1
ATOM 578 N N . ILE A 1 78 ? 4.890 4.794 -11.134 1.00 94.50 78 ILE A N 1
ATOM 579 C CA . ILE A 1 78 ? 3.925 5.834 -10.735 1.00 94.50 78 ILE A CA 1
ATOM 580 C C . ILE A 1 78 ? 2.634 5.194 -10.218 1.00 94.50 78 ILE A C 1
ATOM 582 O O . ILE A 1 78 ? 2.155 5.548 -9.143 1.00 94.50 78 ILE A O 1
ATOM 586 N N . THR A 1 79 ? 2.073 4.231 -10.953 1.00 93.56 79 THR A N 1
ATOM 587 C CA . THR A 1 79 ? 0.841 3.550 -10.535 1.00 93.56 79 THR A CA 1
ATOM 588 C C . THR A 1 79 ? 1.033 2.779 -9.229 1.00 93.56 79 THR A C 1
ATOM 590 O O . THR A 1 79 ? 0.148 2.806 -8.374 1.00 93.56 79 THR A O 1
ATOM 593 N N . ALA A 1 80 ? 2.205 2.171 -9.025 1.00 92.31 80 ALA A N 1
ATOM 594 C CA . ALA A 1 80 ? 2.547 1.517 -7.768 1.00 92.31 80 ALA A CA 1
ATOM 595 C C . ALA A 1 80 ? 2.558 2.507 -6.593 1.00 92.31 80 ALA A C 1
ATOM 597 O O . ALA A 1 80 ? 2.014 2.196 -5.534 1.00 92.31 80 ALA A O 1
ATOM 598 N N . LEU A 1 81 ? 3.134 3.702 -6.779 1.00 95.69 81 LEU A N 1
ATOM 599 C CA . LEU A 1 81 ? 3.143 4.759 -5.764 1.00 95.69 81 LEU A CA 1
ATOM 600 C C . LEU A 1 81 ? 1.721 5.218 -5.418 1.00 95.69 81 LEU A C 1
ATOM 602 O O . LEU A 1 81 ? 1.373 5.290 -4.239 1.00 95.69 81 LEU A O 1
ATOM 606 N N . ILE A 1 82 ? 0.890 5.468 -6.435 1.00 94.44 82 ILE A N 1
ATOM 607 C CA . ILE A 1 82 ? -0.520 5.841 -6.250 1.00 94.44 82 ILE A CA 1
ATOM 608 C C . ILE A 1 82 ? -1.242 4.759 -5.442 1.00 94.44 82 ILE A C 1
ATOM 610 O O . ILE A 1 82 ? -1.913 5.078 -4.465 1.00 94.44 82 ILE A O 1
ATOM 614 N N . ALA A 1 83 ? -1.038 3.482 -5.780 1.00 94.56 83 ALA A N 1
ATOM 615 C CA . ALA A 1 83 ? -1.622 2.369 -5.040 1.00 94.56 83 ALA A CA 1
ATOM 616 C C . ALA A 1 83 ? -1.242 2.399 -3.551 1.00 94.56 83 ALA A C 1
ATOM 618 O O . ALA A 1 83 ? -2.116 2.259 -2.695 1.00 94.56 83 ALA A O 1
ATOM 619 N N . GLN A 1 84 ? 0.042 2.613 -3.228 1.00 95.88 84 GLN A N 1
ATOM 620 C CA . GLN A 1 84 ? 0.486 2.654 -1.831 1.00 95.88 84 GLN A CA 1
ATOM 621 C C . GLN A 1 84 ? -0.130 3.825 -1.064 1.00 95.88 84 GLN A C 1
ATOM 623 O O . GLN A 1 84 ? -0.591 3.628 0.058 1.00 95.88 84 GLN A O 1
ATOM 628 N N . ILE A 1 85 ? -0.181 5.018 -1.664 1.00 96.38 85 ILE A N 1
ATOM 629 C CA . ILE A 1 85 ? -0.733 6.217 -1.017 1.00 96.38 85 ILE A CA 1
ATOM 630 C C . ILE A 1 85 ? -2.250 6.089 -0.826 1.00 96.38 85 ILE A C 1
ATOM 632 O O . ILE A 1 85 ? -2.760 6.409 0.247 1.00 96.38 85 ILE A O 1
ATOM 636 N N . SER A 1 86 ? -2.982 5.582 -1.821 1.00 96.69 86 SER A N 1
ATOM 637 C CA . SER A 1 86 ? -4.432 5.381 -1.714 1.00 96.69 86 SER A CA 1
ATOM 638 C C . SER A 1 86 ? -4.791 4.351 -0.641 1.00 96.69 86 SER A C 1
ATOM 640 O O . SER A 1 86 ? -5.683 4.596 0.170 1.00 96.69 86 SER A O 1
ATOM 642 N N . LEU A 1 87 ? -4.062 3.231 -0.578 1.00 95.62 87 LEU A N 1
ATOM 643 C CA . LEU A 1 87 ? -4.262 2.218 0.463 1.00 95.62 87 LEU A CA 1
ATOM 644 C C . LEU A 1 87 ? -3.849 2.730 1.847 1.00 95.62 87 LEU A C 1
ATOM 646 O O . LEU A 1 87 ? -4.521 2.426 2.828 1.00 95.62 87 LEU A O 1
ATOM 650 N N . LEU A 1 88 ? -2.786 3.533 1.938 1.00 97.19 88 LEU A N 1
ATOM 651 C CA . LEU A 1 88 ? -2.395 4.209 3.175 1.00 97.19 88 LEU A CA 1
ATOM 652 C C . LEU A 1 88 ? -3.519 5.117 3.691 1.00 97.19 88 LEU A C 1
ATOM 654 O O . LEU A 1 88 ? -3.914 5.004 4.849 1.00 97.19 88 LEU A O 1
ATOM 658 N N . ALA A 1 89 ? -4.061 5.983 2.830 1.00 96.12 89 ALA A N 1
ATOM 659 C CA . ALA A 1 89 ? -5.163 6.875 3.183 1.00 96.12 89 ALA A CA 1
ATOM 660 C C . ALA A 1 89 ? -6.409 6.095 3.630 1.00 96.12 89 ALA A C 1
ATOM 662 O O . ALA A 1 89 ? -7.064 6.476 4.603 1.00 96.12 89 ALA A O 1
ATOM 663 N N . ALA A 1 90 ? -6.701 4.977 2.959 1.00 96.88 90 ALA A N 1
ATOM 664 C CA . ALA A 1 90 ? -7.807 4.104 3.319 1.00 96.88 90 ALA A CA 1
ATOM 665 C C . ALA A 1 90 ? -7.629 3.487 4.711 1.00 96.88 90 ALA A C 1
ATOM 667 O O . ALA A 1 90 ? -8.526 3.567 5.544 1.00 96.88 90 ALA A O 1
ATOM 668 N N . LEU A 1 91 ? -6.445 2.937 4.992 1.00 96.25 91 LEU A N 1
ATOM 669 C CA . LEU A 1 91 ? -6.122 2.321 6.279 1.00 96.25 91 LEU A CA 1
ATOM 670 C C . LEU A 1 91 ? -6.145 3.332 7.426 1.00 96.25 91 LEU A C 1
ATOM 672 O O . LEU A 1 91 ? -6.663 3.020 8.493 1.00 96.25 91 LEU A O 1
ATOM 676 N N . LEU A 1 92 ? -5.635 4.548 7.209 1.00 95.69 92 LEU A N 1
ATOM 677 C CA . LEU A 1 92 ? -5.689 5.614 8.213 1.00 95.69 92 LEU A CA 1
ATOM 678 C C . LEU A 1 92 ? -7.124 6.077 8.481 1.00 95.69 92 LEU A C 1
ATOM 680 O O . LEU A 1 92 ? -7.470 6.356 9.625 1.00 95.69 92 LEU A O 1
ATOM 684 N N . SER A 1 93 ? -7.969 6.116 7.451 1.00 96.25 93 SER A N 1
ATOM 685 C CA . SER A 1 93 ? -9.381 6.494 7.581 1.00 96.25 93 SER A CA 1
ATOM 686 C C . SER A 1 93 ? -10.206 5.403 8.282 1.00 96.25 93 SER A C 1
ATOM 688 O O . SER A 1 93 ? -11.041 5.713 9.139 1.00 96.25 93 SER A O 1
ATOM 690 N N . SER A 1 94 ? -9.917 4.125 8.002 1.00 94.12 94 SER A N 1
ATOM 691 C CA . SER A 1 94 ? -10.454 2.983 8.754 1.00 94.12 94 SER A CA 1
ATOM 692 C C . SER A 1 94 ? -9.987 3.011 10.203 1.00 94.12 94 SER A C 1
ATOM 694 O O . SER A 1 94 ? -10.816 2.931 11.100 1.00 94.12 94 SER A O 1
ATOM 696 N N . ALA A 1 95 ? -8.690 3.220 10.453 1.00 93.88 95 ALA A N 1
ATOM 697 C CA . ALA A 1 95 ? -8.152 3.343 11.804 1.00 93.88 95 ALA A CA 1
ATOM 698 C C . ALA A 1 95 ? -8.823 4.496 12.563 1.00 93.88 95 ALA A C 1
ATOM 700 O O . ALA A 1 95 ? -9.304 4.296 13.667 1.00 93.88 95 ALA A O 1
ATOM 701 N N . ALA A 1 96 ? -8.966 5.678 11.960 1.00 93.00 96 ALA A N 1
ATOM 702 C CA . ALA A 1 96 ? -9.664 6.797 12.593 1.00 93.00 96 ALA A CA 1
ATOM 703 C C . ALA A 1 96 ? -11.126 6.471 12.956 1.00 93.00 96 ALA A C 1
ATOM 705 O O . ALA A 1 96 ? -11.651 7.030 13.915 1.00 93.00 96 ALA A O 1
ATOM 706 N N . SER A 1 97 ? -11.774 5.573 12.210 1.00 93.88 97 SER A N 1
ATOM 707 C CA . SER A 1 97 ? -13.144 5.126 12.483 1.00 93.88 97 SER A CA 1
ATOM 708 C C . SER A 1 97 ? -13.197 4.029 13.550 1.00 93.88 97 SER A C 1
ATOM 710 O O . SER A 1 97 ? -14.062 4.074 14.417 1.00 93.88 97 SER A O 1
ATOM 712 N N . ASP A 1 98 ? -12.265 3.075 13.512 1.00 92.44 98 ASP A N 1
ATOM 713 C CA . ASP A 1 98 ? -12.216 1.915 14.409 1.00 92.44 98 ASP A CA 1
ATOM 714 C C . ASP A 1 98 ? -11.599 2.256 15.782 1.00 92.44 98 ASP A C 1
ATOM 716 O O . ASP A 1 98 ? -11.918 1.626 16.787 1.00 92.44 98 ASP A O 1
ATOM 720 N N . CYS A 1 99 ? -10.711 3.255 15.842 1.00 91.12 99 CYS A N 1
ATOM 721 C CA . CYS A 1 99 ? -10.096 3.733 17.083 1.00 91.12 99 CYS A CA 1
ATOM 722 C C . CYS A 1 99 ? -10.977 4.757 17.828 1.00 91.12 99 CYS A C 1
ATOM 724 O O . CYS A 1 99 ? -10.684 5.094 18.977 1.00 91.12 99 CYS A O 1
ATOM 726 N N . ALA A 1 100 ? -12.005 5.314 17.179 1.00 89.12 100 ALA A N 1
ATOM 727 C CA . ALA A 1 100 ? -12.875 6.318 17.780 1.00 89.12 100 ALA A CA 1
ATOM 728 C C . ALA A 1 100 ? -13.924 5.679 18.704 1.00 89.12 100 ALA A C 1
ATOM 730 O O . ALA A 1 100 ? -14.423 4.587 18.453 1.00 89.12 100 ALA A O 1
ATOM 731 N N . LEU A 1 101 ? -14.310 6.401 19.763 1.00 82.75 101 LEU A N 1
ATOM 732 C CA . LEU A 1 101 ? -15.412 5.996 20.651 1.00 82.75 101 LEU A CA 1
ATOM 733 C C . LEU A 1 101 ? -16.789 6.125 19.978 1.00 82.75 101 LEU A C 1
ATOM 735 O O . LEU A 1 101 ? -17.772 5.582 20.475 1.00 82.75 101 LEU A O 1
ATOM 739 N N . THR A 1 102 ? -16.869 6.875 18.878 1.00 86.19 102 THR A N 1
ATOM 740 C CA . THR A 1 102 ? -18.096 7.135 18.124 1.00 86.19 102 THR A CA 1
ATOM 741 C C . THR A 1 102 ? -17.912 6.762 16.658 1.00 86.19 102 THR A C 1
ATOM 743 O O . THR A 1 102 ? -16.817 6.836 16.103 1.00 86.19 102 THR A O 1
ATOM 746 N N . THR A 1 103 ? -19.004 6.370 16.005 1.00 85.38 103 THR A N 1
ATOM 747 C CA . THR A 1 103 ? -18.995 5.982 14.592 1.00 85.38 103 THR A CA 1
ATOM 748 C C . THR A 1 103 ? -18.727 7.186 13.690 1.00 85.38 103 THR A C 1
ATOM 750 O O . THR A 1 103 ? -19.578 8.066 13.549 1.00 85.38 103 THR A O 1
ATOM 753 N N . ASN A 1 104 ? -17.567 7.205 13.032 1.00 90.88 104 ASN A N 1
ATOM 754 C CA . ASN A 1 104 ? -17.210 8.228 12.051 1.00 90.88 104 ASN A CA 1
ATOM 755 C C . ASN A 1 104 ? -17.591 7.790 10.623 1.00 90.88 104 ASN A C 1
ATOM 757 O O . ASN A 1 104 ? -16.823 7.124 9.9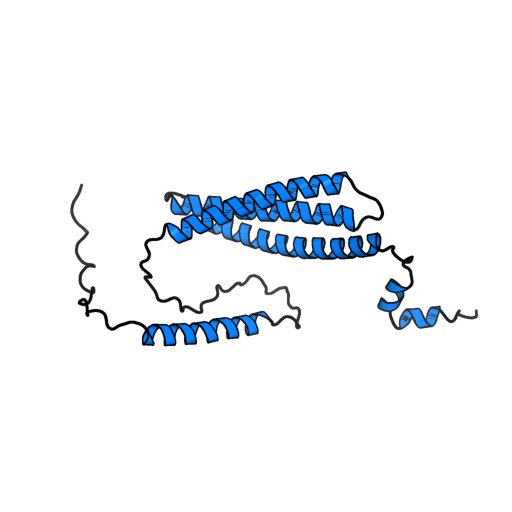29 1.00 90.88 104 ASN A O 1
ATOM 761 N N . VAL A 1 105 ? -18.784 8.185 10.166 1.00 93.06 105 VAL A N 1
ATOM 762 C CA . VAL A 1 105 ? -19.302 7.824 8.829 1.00 93.06 105 VAL A CA 1
ATOM 763 C C . VAL A 1 105 ? -18.428 8.390 7.701 1.00 93.06 105 VAL A C 1
ATOM 765 O O . VAL A 1 105 ? -18.221 7.731 6.682 1.00 93.06 105 VAL A O 1
ATOM 768 N N . HIS A 1 106 ? -17.865 9.587 7.888 1.00 91.12 106 HIS A N 1
ATOM 769 C CA . HIS A 1 106 ? -16.990 10.211 6.894 1.00 91.12 106 HIS A CA 1
ATOM 770 C C . HIS A 1 106 ? -15.676 9.444 6.728 1.00 91.12 106 HIS A C 1
ATOM 772 O O . HIS A 1 106 ? -15.244 9.217 5.598 1.00 91.12 106 HIS A O 1
ATOM 778 N N . GLY A 1 107 ? -15.077 8.996 7.837 1.00 89.00 107 GLY A N 1
ATOM 779 C CA . GLY A 1 107 ? -13.874 8.162 7.816 1.00 89.00 107 GLY A CA 1
ATOM 780 C C . GLY A 1 107 ? -14.105 6.838 7.087 1.00 89.00 107 GLY A C 1
ATOM 781 O O . GLY A 1 107 ? -13.288 6.438 6.259 1.00 89.00 107 GLY A O 1
ATOM 782 N N . ARG A 1 108 ? -15.263 6.203 7.305 1.00 93.56 108 ARG A N 1
ATOM 783 C CA . ARG A 1 108 ? -15.611 4.950 6.624 1.00 93.56 108 ARG A CA 1
ATOM 784 C C . ARG A 1 108 ? -15.769 5.122 5.113 1.00 93.56 108 ARG A C 1
ATOM 786 O O . ARG A 1 108 ? -15.191 4.358 4.350 1.00 93.56 108 ARG A O 1
ATOM 793 N N . CYS A 1 109 ? -16.471 6.168 4.680 1.00 95.06 109 CYS A N 1
ATOM 794 C CA . CYS A 1 109 ? -16.641 6.467 3.257 1.00 95.06 109 CYS A CA 1
ATOM 795 C C . CYS A 1 109 ? -15.295 6.759 2.566 1.00 95.06 109 CYS A C 1
ATOM 797 O O . CYS A 1 109 ? -15.015 6.238 1.485 1.00 95.06 109 CYS A O 1
ATOM 799 N N . ALA A 1 110 ? -14.422 7.538 3.214 1.00 94.75 110 ALA A N 1
ATOM 800 C CA . ALA A 1 110 ? -13.079 7.808 2.702 1.00 94.75 110 ALA A CA 1
ATOM 801 C C . ALA A 1 110 ? -12.232 6.529 2.594 1.00 94.75 110 ALA A C 1
ATOM 803 O O . ALA A 1 110 ? -11.484 6.365 1.626 1.00 94.75 110 ALA A O 1
ATOM 804 N N . ALA A 1 111 ? -12.378 5.608 3.551 1.00 95.06 111 ALA A N 1
ATOM 805 C CA . ALA A 1 111 ? -11.708 4.317 3.514 1.00 95.06 111 ALA A CA 1
ATOM 806 C C . ALA A 1 111 ? -12.138 3.465 2.316 1.00 95.06 111 ALA A C 1
ATOM 808 O O . ALA A 1 111 ? -11.280 2.935 1.610 1.00 95.06 111 ALA A O 1
ATOM 809 N N . ASP A 1 112 ? -13.439 3.385 2.042 1.00 95.69 112 ASP A N 1
ATOM 810 C CA . ASP A 1 112 ? -13.971 2.587 0.935 1.00 95.69 112 ASP A CA 1
ATOM 811 C C . ASP A 1 112 ? -13.519 3.135 -0.428 1.00 95.69 112 ASP A C 1
ATOM 813 O O . ASP A 1 112 ? -13.052 2.381 -1.287 1.00 95.69 112 ASP A O 1
ATOM 817 N N . VAL A 1 113 ? -13.572 4.460 -0.614 1.00 96.44 113 VAL A N 1
ATOM 818 C CA . VAL A 1 113 ? -13.104 5.115 -1.848 1.00 96.44 113 VAL A CA 1
ATOM 819 C C . VAL A 1 113 ? -11.596 4.933 -2.028 1.00 96.44 113 VAL A C 1
ATOM 821 O O . VAL A 1 113 ? -11.142 4.539 -3.106 1.00 96.44 113 VAL A O 1
ATOM 824 N N . GLY A 1 114 ? -10.808 5.177 -0.977 1.00 94.44 114 GLY A N 1
ATOM 825 C CA . GLY A 1 114 ? -9.357 4.987 -1.016 1.00 94.44 114 GLY A CA 1
ATOM 826 C C . GLY A 1 114 ? -8.972 3.531 -1.287 1.00 94.44 114 GLY A C 1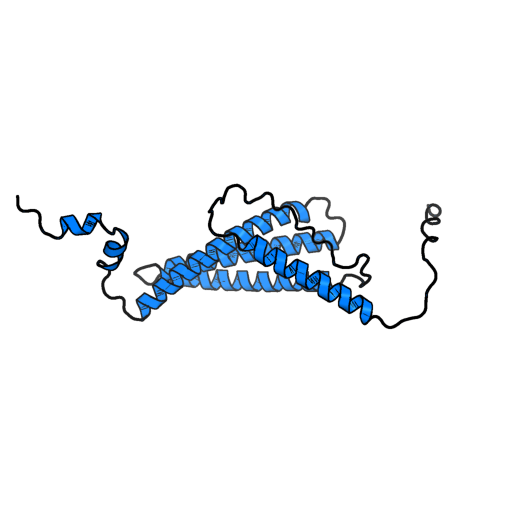
ATOM 827 O O . GLY A 1 114 ? -8.061 3.266 -2.075 1.00 94.44 114 GLY A O 1
ATOM 828 N N . GLY A 1 115 ? -9.705 2.585 -0.694 1.00 95.12 115 GLY A N 1
ATOM 829 C CA . GLY A 1 115 ? -9.530 1.152 -0.901 1.00 95.12 115 GLY A CA 1
ATOM 830 C C . GLY A 1 115 ? -9.819 0.742 -2.342 1.00 95.12 115 GLY A C 1
ATOM 831 O O . GLY A 1 115 ? -9.018 0.031 -2.949 1.00 95.12 115 GLY A O 1
ATOM 832 N N . LEU A 1 116 ? -10.913 1.236 -2.927 1.00 96.56 116 LEU A N 1
ATOM 833 C CA . LEU A 1 116 ? -11.263 0.978 -4.323 1.00 96.56 116 LEU A CA 1
ATOM 834 C C . LEU A 1 116 ? -10.183 1.491 -5.285 1.00 96.56 116 LEU A C 1
ATOM 836 O O . LEU A 1 116 ? -9.684 0.728 -6.115 1.00 96.56 116 LEU A O 1
ATOM 840 N N . VAL A 1 117 ? -9.790 2.761 -5.153 1.00 95.94 117 VAL A N 1
ATOM 841 C CA . VAL A 1 117 ? -8.757 3.379 -6.003 1.00 95.94 117 VAL A CA 1
ATOM 842 C C . VAL A 1 117 ? -7.422 2.651 -5.848 1.00 95.94 117 VAL A C 1
ATOM 844 O O . VAL A 1 117 ? -6.775 2.316 -6.842 1.00 95.94 117 VAL A O 1
ATOM 847 N N . GLY A 1 118 ? -7.037 2.346 -4.607 1.00 94.31 118 GLY A N 1
ATOM 848 C CA . GLY A 1 118 ? -5.817 1.612 -4.303 1.00 94.31 118 GLY A CA 1
ATOM 849 C C . GLY A 1 118 ? -5.786 0.232 -4.956 1.00 94.31 118 GLY A C 1
ATOM 850 O O . GLY A 1 118 ? -4.806 -0.118 -5.613 1.00 94.31 118 GLY A O 1
ATOM 851 N N . ASN A 1 119 ? -6.874 -0.531 -4.853 1.00 95.88 119 ASN A N 1
ATOM 852 C CA . ASN A 1 119 ? -6.972 -1.863 -5.448 1.00 95.88 119 ASN A CA 1
ATOM 853 C C . ASN A 1 119 ? -6.927 -1.829 -6.982 1.00 95.88 119 ASN A C 1
ATOM 855 O O . ASN A 1 119 ? -6.231 -2.643 -7.590 1.00 95.88 119 ASN A O 1
ATOM 859 N N . LEU A 1 120 ? -7.597 -0.865 -7.621 1.00 95.50 120 LEU A N 1
ATOM 860 C CA . LEU A 1 120 ? -7.519 -0.686 -9.076 1.00 95.50 120 LEU A CA 1
ATOM 861 C C . LEU A 1 120 ? -6.090 -0.357 -9.533 1.00 95.50 120 LEU A C 1
ATOM 863 O O . LEU A 1 120 ? -5.609 -0.907 -10.526 1.00 95.50 120 LEU A O 1
ATOM 867 N N . ALA A 1 121 ? -5.377 0.481 -8.780 1.00 93.50 121 ALA A N 1
ATOM 868 C CA . ALA A 1 121 ? -3.980 0.796 -9.057 1.00 93.50 121 ALA A CA 1
ATOM 869 C C . ALA A 1 121 ? -3.056 -0.427 -8.872 1.00 93.50 121 ALA A C 1
ATOM 871 O O . ALA A 1 121 ? -2.138 -0.631 -9.673 1.00 93.50 121 ALA A O 1
ATOM 872 N N . VAL A 1 122 ? -3.317 -1.294 -7.884 1.00 92.00 122 VAL A N 1
ATOM 873 C CA . VAL A 1 122 ? -2.604 -2.579 -7.746 1.00 92.00 122 VAL A CA 1
ATOM 874 C C . VAL A 1 122 ? -2.828 -3.457 -8.976 1.00 92.00 122 VAL A C 1
ATOM 876 O O . VAL A 1 122 ? -1.858 -3.970 -9.530 1.00 92.00 122 VAL A O 1
ATOM 879 N N . VAL A 1 123 ? -4.070 -3.598 -9.449 1.00 93.62 123 VAL A N 1
ATOM 880 C CA . VAL A 1 123 ? -4.379 -4.390 -10.654 1.00 93.62 123 VAL A CA 1
ATOM 881 C C . VAL A 1 123 ? -3.615 -3.859 -11.868 1.00 93.62 123 VAL A C 1
ATOM 883 O O . VAL A 1 123 ? -2.969 -4.635 -12.574 1.00 93.62 123 VAL A O 1
ATOM 886 N N . ALA A 1 124 ? -3.615 -2.542 -12.077 1.00 90.12 124 ALA A N 1
ATOM 887 C CA . ALA A 1 124 ? -2.878 -1.910 -13.168 1.00 90.12 124 ALA A CA 1
ATOM 888 C C . ALA A 1 124 ? -1.357 -2.149 -13.067 1.00 90.12 124 ALA A C 1
ATOM 890 O O . ALA A 1 124 ? -0.709 -2.500 -14.057 1.00 90.12 124 ALA A O 1
ATOM 891 N N . THR A 1 125 ? -0.789 -2.038 -11.865 1.00 88.38 125 THR A N 1
ATOM 892 C CA . THR A 1 125 ? 0.643 -2.276 -11.613 1.00 88.38 125 THR A CA 1
ATOM 893 C C . THR A 1 125 ? 1.027 -3.737 -11.864 1.00 88.38 125 THR A C 1
ATOM 895 O O . THR A 1 125 ? 2.034 -4.028 -12.520 1.00 88.38 125 THR A O 1
ATOM 898 N N . THR A 1 126 ? 0.208 -4.674 -11.385 1.00 88.31 126 THR A N 1
ATOM 899 C CA . THR A 1 126 ? 0.408 -6.111 -11.598 1.00 88.31 126 THR A CA 1
ATOM 900 C C . THR A 1 126 ? 0.305 -6.454 -13.081 1.00 88.31 126 THR A C 1
ATOM 902 O O . THR A 1 126 ? 1.159 -7.171 -13.597 1.00 88.31 126 THR A O 1
ATOM 905 N N . GLY A 1 127 ? -0.666 -5.880 -13.797 1.00 87.50 127 GLY A N 1
ATOM 906 C CA . GLY A 1 127 ? -0.801 -6.046 -15.245 1.00 87.50 127 GLY A CA 1
ATOM 907 C C . GLY A 1 127 ? 0.444 -5.584 -16.009 1.00 87.50 127 GLY A C 1
ATOM 908 O O . GLY A 1 127 ? 0.958 -6.312 -16.860 1.00 87.50 127 GLY A O 1
ATOM 909 N N . ALA A 1 128 ? 1.001 -4.423 -15.649 1.00 85.56 128 ALA A N 1
ATOM 910 C CA . ALA A 1 128 ? 2.254 -3.941 -16.230 1.00 85.56 128 ALA A CA 1
ATOM 911 C C . ALA A 1 128 ? 3.446 -4.867 -15.916 1.00 85.56 128 ALA A C 1
ATOM 913 O O . ALA A 1 128 ? 4.294 -5.106 -16.777 1.00 85.56 128 ALA A O 1
ATOM 914 N N . SER A 1 129 ? 3.494 -5.430 -14.708 1.00 81.31 129 SER A N 1
ATOM 915 C CA . SER A 1 129 ? 4.549 -6.368 -14.293 1.00 81.31 129 SER A CA 1
ATOM 916 C C . SER A 1 129 ? 4.481 -7.691 -15.063 1.00 81.31 129 SER A C 1
ATOM 918 O O . SER A 1 129 ? 5.511 -8.213 -15.500 1.00 81.31 129 SER A O 1
ATOM 920 N N . VAL A 1 130 ? 3.270 -8.208 -15.294 1.00 85.38 130 VAL A N 1
ATOM 921 C CA . VAL A 1 130 ? 3.041 -9.389 -16.138 1.00 85.38 130 VAL A CA 1
ATOM 922 C C . VAL A 1 130 ? 3.502 -9.107 -17.563 1.00 85.38 130 VAL A C 1
ATOM 924 O O . VAL A 1 130 ? 4.276 -9.886 -18.113 1.00 85.38 130 VAL A O 1
ATOM 927 N N . TYR A 1 131 ? 3.127 -7.957 -18.132 1.00 82.12 131 TYR A N 1
ATOM 928 C CA . TYR A 1 131 ? 3.577 -7.565 -19.466 1.00 82.12 131 TYR A CA 1
ATOM 929 C C . TYR A 1 131 ? 5.107 -7.518 -19.566 1.00 82.12 131 TYR A C 1
ATOM 931 O O . TYR A 1 131 ? 5.680 -8.068 -20.500 1.00 82.12 131 TYR A O 1
ATOM 939 N N . GLN A 1 132 ? 5.798 -6.926 -18.590 1.00 75.62 132 GLN A N 1
ATOM 940 C CA . GLN A 1 132 ? 7.266 -6.876 -18.588 1.00 75.62 132 GLN A CA 1
ATOM 941 C C . GLN A 1 132 ? 7.918 -8.255 -18.458 1.00 75.62 132 GLN A C 1
ATOM 943 O O . GLN A 1 132 ? 8.986 -8.482 -19.027 1.00 75.62 132 GLN A O 1
ATOM 948 N N . THR A 1 133 ? 7.286 -9.163 -17.715 1.00 81.88 133 THR A N 1
ATOM 949 C CA . THR A 1 133 ? 7.778 -10.532 -17.531 1.00 81.88 133 THR A CA 1
ATOM 950 C C . THR A 1 133 ? 7.586 -11.360 -18.801 1.00 81.88 133 THR A C 1
ATOM 952 O O . THR A 1 133 ? 8.490 -12.092 -19.190 1.00 81.88 133 THR A O 1
ATOM 955 N N . CYS A 1 134 ? 6.444 -11.208 -19.476 1.00 81.69 134 CYS A N 1
ATOM 956 C CA . CYS A 1 134 ? 6.089 -11.972 -20.673 1.00 81.69 134 CYS A CA 1
ATOM 957 C C . CYS A 1 134 ? 6.649 -11.383 -21.978 1.00 81.69 134 CYS A C 1
ATOM 959 O O . CYS A 1 134 ? 6.839 -12.118 -22.938 1.00 81.69 134 CYS A O 1
ATOM 961 N N . ASN A 1 135 ? 6.939 -10.079 -22.031 1.00 74.38 135 ASN A N 1
ATOM 962 C CA . ASN A 1 135 ? 7.472 -9.402 -23.222 1.00 74.38 135 ASN A CA 1
ATOM 963 C C . ASN A 1 135 ? 9.013 -9.404 -23.283 1.00 74.38 135 ASN A C 1
ATOM 965 O O . ASN A 1 135 ? 9.617 -8.639 -24.036 1.00 74.38 135 ASN A O 1
ATOM 969 N N . ARG A 1 136 ? 9.679 -10.226 -22.462 1.00 57.56 136 ARG A N 1
ATOM 970 C CA . ARG A 1 136 ? 11.111 -10.495 -22.594 1.00 57.56 136 ARG A CA 1
ATOM 971 C C . ARG A 1 136 ? 11.299 -11.831 -23.287 1.00 57.56 136 ARG A C 1
ATOM 973 O O . ARG A 1 136 ? 11.008 -12.867 -22.701 1.00 57.56 136 ARG A O 1
ATOM 980 N N . ASP A 1 137 ? 11.835 -11.781 -24.506 1.00 53.00 137 ASP A N 1
ATOM 981 C CA . ASP A 1 137 ? 12.383 -12.939 -25.207 1.00 53.00 137 ASP A CA 1
ATOM 982 C C . ASP A 1 137 ? 13.172 -13.808 -24.222 1.00 53.00 137 ASP A C 1
ATOM 984 O O . ASP A 1 137 ? 14.180 -13.378 -23.653 1.00 53.00 137 ASP A O 1
ATOM 988 N N . HIS A 1 138 ? 12.693 -15.030 -23.998 1.00 54.69 138 HIS A N 1
ATOM 989 C CA . HIS A 1 138 ? 13.262 -16.011 -23.080 1.00 54.69 138 HIS A CA 1
ATOM 990 C C . HIS A 1 138 ? 14.620 -16.551 -23.565 1.00 54.69 138 HIS A C 1
ATOM 992 O O . HIS A 1 138 ? 14.799 -17.752 -23.763 1.00 54.69 138 HIS A O 1
ATOM 998 N N . ARG A 1 139 ? 15.631 -15.689 -23.702 1.00 52.34 139 ARG A N 1
ATOM 999 C CA . ARG A 1 139 ? 17.026 -16.115 -23.581 1.00 52.34 139 ARG A CA 1
ATOM 1000 C C . ARG A 1 139 ? 17.542 -15.701 -22.208 1.00 52.34 139 ARG A C 1
ATOM 1002 O O . ARG A 1 139 ? 17.894 -14.533 -22.027 1.00 52.34 139 ARG A O 1
ATOM 1009 N N . PRO A 1 140 ? 17.623 -16.622 -21.233 1.00 51.06 140 PRO A N 1
ATOM 1010 C CA . PRO A 1 140 ? 18.409 -16.370 -20.035 1.00 51.06 140 PRO A CA 1
ATOM 1011 C C . PRO A 1 140 ? 19.865 -16.149 -20.470 1.00 51.06 140 PRO A C 1
ATOM 1013 O O . PRO A 1 140 ? 20.560 -17.093 -20.832 1.00 51.06 140 PRO A O 1
ATOM 1016 N N . LYS A 1 141 ? 20.327 -14.892 -20.495 1.00 53.88 141 LYS A N 1
ATOM 1017 C CA . LYS A 1 141 ? 21.744 -14.574 -20.755 1.00 53.88 141 LYS A CA 1
ATOM 1018 C C . LYS A 1 141 ? 22.641 -14.839 -19.545 1.00 53.88 141 LYS A C 1
ATOM 1020 O O . LYS A 1 141 ? 23.856 -14.810 -19.694 1.00 53.88 141 LYS A O 1
ATOM 1025 N N . THR A 1 142 ? 22.075 -15.167 -18.389 1.00 54.81 142 THR A N 1
ATOM 1026 C CA . THR A 1 142 ? 22.826 -15.601 -17.211 1.00 54.81 142 THR A CA 1
ATOM 1027 C C . THR A 1 142 ? 21.996 -16.585 -16.382 1.00 54.81 142 THR A C 1
ATOM 1029 O O . THR A 1 142 ? 20.778 -16.418 -16.266 1.00 54.81 142 THR A O 1
ATOM 1032 N N . PRO A 1 143 ? 22.613 -17.634 -15.809 1.00 46.12 143 PRO A N 1
ATOM 1033 C CA . PRO A 1 143 ? 21.949 -18.450 -14.804 1.00 46.12 143 PRO A CA 1
ATOM 1034 C C . PRO A 1 143 ? 21.614 -17.566 -13.598 1.00 46.12 143 PRO A C 1
ATOM 1036 O O . PRO A 1 143 ? 22.473 -16.837 -13.108 1.00 46.12 143 PRO A O 1
ATOM 1039 N N . MET A 1 144 ? 20.371 -17.638 -13.116 1.00 50.19 144 MET A N 1
ATOM 1040 C CA . MET A 1 144 ? 19.947 -17.032 -11.851 1.00 50.19 144 MET A CA 1
ATOM 1041 C C . MET A 1 144 ? 20.708 -17.662 -10.674 1.00 50.19 144 MET A C 1
ATOM 1043 O O . MET A 1 144 ? 20.170 -18.524 -9.988 1.00 50.19 144 MET A O 1
ATOM 1047 N N . ILE A 1 145 ? 21.956 -17.260 -10.437 1.00 49.78 145 ILE A N 1
ATOM 1048 C CA . ILE A 1 145 ? 22.606 -17.326 -9.125 1.00 49.78 145 ILE A CA 1
ATOM 1049 C C . ILE A 1 145 ? 23.646 -16.208 -9.049 1.00 49.78 145 ILE A C 1
ATOM 1051 O O . ILE A 1 145 ? 24.840 -16.469 -8.987 1.00 49.78 145 ILE A O 1
ATOM 1055 N N . ASP A 1 146 ? 23.189 -14.966 -8.992 1.00 48.25 146 ASP A N 1
ATOM 1056 C CA . ASP A 1 146 ? 23.950 -13.962 -8.262 1.00 48.25 146 ASP A CA 1
ATOM 1057 C C . ASP A 1 146 ? 23.166 -13.677 -6.984 1.00 48.25 146 ASP A C 1
ATOM 1059 O O . ASP A 1 146 ? 22.153 -12.981 -6.988 1.00 48.25 146 ASP A O 1
ATOM 1063 N N . CYS A 1 147 ? 23.618 -14.272 -5.871 1.00 51.81 147 CYS A N 1
ATOM 1064 C CA . CYS A 1 147 ? 23.254 -13.854 -4.511 1.00 51.81 147 CYS A CA 1
ATOM 1065 C C . CYS A 1 147 ? 23.905 -12.486 -4.235 1.00 51.81 147 CYS A C 1
ATOM 1067 O O . CYS A 1 147 ? 24.691 -12.332 -3.306 1.00 51.81 147 CYS A O 1
ATOM 1069 N N . VAL A 1 148 ? 23.633 -11.503 -5.087 1.00 50.56 148 VAL A N 1
ATOM 1070 C CA . VAL A 1 148 ? 24.000 -10.114 -4.866 1.00 50.56 148 VAL A CA 1
ATOM 1071 C C . VAL A 1 148 ? 22.712 -9.447 -4.421 1.00 50.56 148 VAL A C 1
ATOM 1073 O O . VAL A 1 148 ? 21.873 -9.075 -5.239 1.00 50.56 148 VAL A O 1
ATOM 1076 N N . LEU A 1 149 ? 22.512 -9.362 -3.104 1.00 45.62 149 LEU A N 1
ATOM 1077 C CA . LEU A 1 149 ? 21.528 -8.416 -2.594 1.00 45.62 149 LEU A CA 1
ATOM 1078 C C . LEU A 1 149 ? 21.914 -7.018 -3.092 1.00 45.62 149 LEU A C 1
ATOM 1080 O O . LEU A 1 149 ? 23.104 -6.683 -3.066 1.00 45.62 149 LEU A O 1
ATOM 1084 N N . PRO A 1 150 ? 20.946 -6.168 -3.473 1.00 45.91 150 PRO A N 1
ATOM 1085 C CA . PRO A 1 150 ? 21.207 -4.741 -3.451 1.00 45.91 150 PRO A CA 1
ATOM 1086 C C . PRO A 1 150 ? 21.666 -4.390 -2.030 1.00 45.91 150 PRO A C 1
ATOM 1088 O O . PRO A 1 150 ? 21.001 -4.755 -1.059 1.00 45.91 150 PRO A O 1
ATOM 1091 N N . LYS A 1 151 ? 22.814 -3.718 -1.889 1.00 40.88 151 LYS A N 1
ATOM 1092 C CA . LYS A 1 151 ? 23.138 -3.022 -0.640 1.00 40.88 151 LYS A CA 1
ATOM 1093 C C . LYS A 1 151 ? 22.031 -1.998 -0.425 1.00 40.88 151 LYS A C 1
ATOM 1095 O O . LYS A 1 151 ? 21.994 -0.968 -1.090 1.00 40.88 151 LYS A O 1
ATOM 1100 N N . ILE A 1 152 ? 21.079 -2.323 0.439 1.00 47.41 152 ILE A N 1
ATOM 1101 C CA . ILE A 1 152 ? 20.110 -1.354 0.923 1.00 47.41 152 ILE A CA 1
ATOM 1102 C C . ILE A 1 152 ? 20.850 -0.593 2.023 1.00 47.41 152 ILE A C 1
ATOM 1104 O O . ILE A 1 152 ? 20.821 -0.988 3.182 1.00 47.41 152 ILE A O 1
ATOM 1108 N N . ASP A 1 153 ? 21.557 0.477 1.660 1.00 46.62 153 ASP A N 1
ATOM 1109 C CA . ASP A 1 153 ? 22.234 1.358 2.626 1.00 46.62 153 ASP A CA 1
ATOM 1110 C C . ASP A 1 153 ? 21.232 2.208 3.451 1.00 46.62 153 ASP A C 1
ATOM 1112 O O . ASP A 1 153 ? 21.629 3.105 4.188 1.00 46.62 153 ASP A O 1
ATOM 1116 N N . ALA A 1 154 ? 19.926 1.926 3.355 1.00 40.88 154 ALA A N 1
ATOM 1117 C CA . ALA A 1 154 ? 18.839 2.760 3.867 1.00 40.88 154 ALA A CA 1
ATOM 1118 C C . ALA A 1 154 ? 18.325 2.407 5.280 1.00 40.88 154 ALA A C 1
ATOM 1120 O O . ALA A 1 154 ? 17.270 2.895 5.668 1.00 40.88 154 ALA A O 1
ATOM 1121 N N . MET A 1 155 ? 19.008 1.568 6.065 1.00 40.00 155 MET A N 1
ATOM 1122 C CA . MET A 1 155 ? 18.524 1.178 7.408 1.00 40.00 155 MET A CA 1
ATOM 1123 C C . MET A 1 155 ? 19.627 1.178 8.473 1.00 40.00 155 MET A C 1
ATOM 1125 O O . MET A 1 155 ? 19.703 0.263 9.283 1.00 40.00 155 MET A O 1
ATOM 1129 N N . LYS A 1 156 ? 20.497 2.196 8.490 1.00 44.38 156 LYS A N 1
ATOM 1130 C CA . LYS A 1 156 ? 21.463 2.361 9.593 1.00 44.38 156 LYS A CA 1
ATOM 1131 C C . LYS A 1 156 ? 20.874 3.002 10.856 1.00 44.38 156 LYS A C 1
ATOM 1133 O O . LYS A 1 156 ? 21.497 2.887 11.899 1.00 44.38 156 LYS A O 1
ATOM 1138 N N . ASP A 1 157 ? 19.675 3.585 10.785 1.00 41.53 157 ASP A N 1
ATOM 1139 C CA . ASP A 1 157 ? 19.071 4.304 11.922 1.00 41.53 157 ASP A CA 1
ATOM 1140 C C . ASP A 1 157 ? 17.938 3.540 12.637 1.00 41.53 157 ASP A C 1
ATOM 1142 O O . ASP A 1 157 ? 17.358 4.049 13.592 1.00 41.53 157 ASP A O 1
ATOM 1146 N N . PHE A 1 158 ? 17.624 2.307 12.223 1.00 42.91 158 PHE A N 1
ATOM 1147 C CA . PHE A 1 158 ? 16.712 1.411 12.953 1.00 42.91 158 PHE A CA 1
ATOM 1148 C C . PHE A 1 158 ? 17.517 0.338 13.697 1.00 42.91 158 PHE A C 1
ATOM 1150 O O . PHE A 1 158 ? 17.396 -0.860 13.447 1.00 42.91 158 PHE A O 1
ATOM 1157 N N . ASP A 1 159 ? 18.381 0.786 14.606 1.00 36.72 159 ASP A N 1
ATOM 1158 C CA . ASP A 1 159 ? 19.154 -0.079 15.499 1.00 36.72 159 ASP A CA 1
ATOM 1159 C C . ASP A 1 159 ? 18.250 -0.540 16.661 1.00 36.72 159 ASP A C 1
ATOM 1161 O O . ASP A 1 159 ? 18.293 -0.033 17.780 1.00 36.72 159 ASP A O 1
ATOM 1165 N N . SER A 1 160 ? 17.319 -1.452 16.364 1.00 43.97 160 SER A N 1
ATOM 1166 C CA . SER A 1 160 ? 16.677 -2.284 17.388 1.00 43.97 160 SER A CA 1
ATOM 1167 C C . SER A 1 160 ? 17.405 -3.632 17.426 1.00 43.97 160 SER A C 1
ATOM 1169 O O . SER A 1 160 ? 17.343 -4.363 16.434 1.00 43.97 160 SER A O 1
ATOM 1171 N N . PRO A 1 161 ? 18.070 -3.990 18.539 1.00 47.75 161 PRO A N 1
ATOM 1172 C CA . PRO A 1 161 ? 18.973 -5.144 18.615 1.00 47.75 161 PRO A CA 1
ATOM 1173 C C . PRO A 1 161 ? 18.311 -6.530 18.457 1.00 47.75 161 PRO A C 1
ATOM 1175 O O . PRO A 1 161 ? 19.026 -7.527 18.381 1.00 47.75 161 PRO A O 1
ATOM 1178 N N . ASP A 1 162 ? 16.981 -6.623 18.338 1.00 46.31 162 ASP A N 1
ATOM 1179 C CA . ASP A 1 162 ? 16.254 -7.896 18.476 1.00 46.31 162 ASP A CA 1
ATOM 1180 C C . ASP A 1 162 ? 15.605 -8.459 17.191 1.00 46.31 162 ASP A C 1
ATOM 1182 O O . ASP A 1 162 ? 15.067 -9.566 17.213 1.00 46.31 162 ASP A O 1
ATOM 1186 N N . PHE A 1 163 ? 15.674 -7.780 16.036 1.00 43.22 163 PHE A N 1
ATOM 1187 C CA . PHE A 1 163 ? 15.029 -8.249 14.789 1.00 43.22 163 PHE A CA 1
ATOM 1188 C C . PHE A 1 163 ? 16.016 -8.690 13.688 1.00 43.22 163 PHE A C 1
ATOM 1190 O O . PHE A 1 163 ? 15.939 -8.268 12.535 1.00 43.22 163 PHE A O 1
ATOM 1197 N N . ASN A 1 164 ? 16.920 -9.625 13.993 1.00 42.78 164 ASN A N 1
ATOM 1198 C CA . ASN A 1 164 ? 17.804 -10.252 12.994 1.00 42.78 164 ASN A CA 1
ATOM 1199 C C . ASN A 1 164 ? 17.132 -11.422 12.227 1.00 42.78 164 ASN A C 1
ATOM 1201 O O . ASN A 1 164 ? 17.658 -12.532 12.163 1.00 42.78 164 ASN A O 1
ATOM 1205 N N . ASN A 1 165 ? 15.951 -11.203 11.635 1.00 52.97 165 ASN A N 1
ATOM 1206 C CA . ASN A 1 165 ? 15.302 -12.207 10.766 1.00 52.97 165 ASN A CA 1
ATOM 1207 C C . ASN A 1 165 ? 15.782 -12.146 9.304 1.00 52.97 165 ASN A C 1
ATOM 1209 O O . ASN A 1 165 ? 15.563 -13.083 8.530 1.00 52.97 165 ASN A O 1
ATOM 1213 N N . THR A 1 166 ? 16.474 -11.072 8.922 1.00 54.34 166 THR A N 1
ATOM 1214 C CA . THR A 1 166 ? 16.969 -10.855 7.558 1.00 54.34 166 THR A CA 1
ATOM 1215 C C . THR A 1 166 ? 18.141 -11.785 7.216 1.00 54.34 166 THR A C 1
ATOM 1217 O O . THR A 1 166 ? 18.175 -12.325 6.110 1.00 54.34 166 THR A O 1
ATOM 1220 N N . ASP A 1 167 ? 19.053 -12.066 8.161 1.00 54.53 167 ASP A N 1
ATOM 1221 C CA . ASP A 1 167 ? 20.166 -13.015 7.948 1.00 54.53 167 ASP A CA 1
ATOM 1222 C C . ASP A 1 167 ? 19.672 -14.468 7.837 1.00 54.53 167 ASP A C 1
ATOM 1224 O O . ASP A 1 167 ? 20.142 -15.241 6.996 1.00 54.53 167 ASP A O 1
ATOM 1228 N N . LEU A 1 168 ? 18.660 -14.843 8.628 1.00 58.34 168 LEU A N 1
ATOM 1229 C CA . LEU A 1 168 ? 18.082 -16.187 8.582 1.00 58.34 168 LEU A CA 1
ATOM 1230 C C . LEU A 1 168 ? 17.366 -16.440 7.246 1.00 58.34 168 LEU A C 1
ATOM 1232 O O . LEU A 1 168 ? 17.609 -17.460 6.592 1.00 58.34 168 LEU A O 1
ATOM 1236 N N . LEU A 1 169 ? 16.536 -15.489 6.803 1.00 57.03 169 LEU A N 1
ATOM 1237 C CA . LEU A 1 169 ? 15.875 -15.544 5.497 1.00 57.03 169 LEU A CA 1
ATOM 1238 C C . LEU A 1 169 ? 16.894 -15.580 4.354 1.00 57.03 169 LEU A C 1
ATOM 1240 O O . LEU A 1 169 ? 16.767 -16.410 3.450 1.00 57.03 169 LEU A O 1
ATOM 1244 N N . TYR A 1 170 ? 17.949 -14.764 4.427 1.00 56.62 170 TYR A N 1
ATOM 1245 C CA . TYR A 1 170 ? 19.018 -14.755 3.430 1.00 56.62 170 TYR A CA 1
ATOM 1246 C C . TYR A 1 170 ? 19.704 -16.122 3.300 1.00 56.62 170 TYR A C 1
ATOM 1248 O O . TYR A 1 170 ? 19.841 -16.671 2.199 1.00 56.62 170 TYR A O 1
ATOM 1256 N N . ARG A 1 171 ? 20.072 -16.728 4.435 1.00 57.78 171 ARG A N 1
ATOM 1257 C CA . ARG A 1 171 ? 20.703 -18.053 4.470 1.00 57.78 171 ARG A CA 1
ATOM 1258 C C . ARG A 1 171 ? 19.786 -19.144 3.922 1.00 57.78 171 ARG A C 1
ATOM 1260 O O . ARG A 1 171 ? 20.268 -20.013 3.194 1.00 57.78 171 ARG A O 1
ATOM 1267 N N . ILE A 1 172 ? 18.489 -19.117 4.232 1.00 64.38 172 ILE A N 1
ATOM 1268 C CA . ILE A 1 172 ? 17.520 -20.115 3.748 1.00 64.38 172 ILE A CA 1
ATOM 1269 C C . ILE A 1 172 ? 17.353 -20.017 2.224 1.00 64.38 172 ILE A C 1
ATOM 1271 O O . ILE A 1 172 ? 17.435 -21.039 1.532 1.00 64.38 172 ILE A O 1
ATOM 1275 N N . VAL A 1 173 ? 17.176 -18.804 1.694 1.00 59.69 173 VAL A N 1
ATOM 1276 C CA . VAL A 1 173 ? 16.944 -18.564 0.261 1.00 59.69 173 VAL A CA 1
ATOM 1277 C C . VAL A 1 173 ? 18.183 -18.921 -0.568 1.00 59.69 173 VAL A C 1
ATOM 1279 O O . VAL A 1 173 ? 18.085 -19.732 -1.495 1.00 59.69 173 VAL A O 1
ATOM 1282 N N . CYS A 1 174 ? 19.376 -18.435 -0.200 1.00 60.16 174 CYS A N 1
ATOM 1283 C CA . CYS A 1 174 ? 20.599 -18.741 -0.957 1.00 60.16 174 CYS A CA 1
ATOM 1284 C C . CYS A 1 174 ? 21.025 -20.218 -0.833 1.00 60.16 174 CYS A C 1
ATOM 1286 O O . CYS A 1 174 ? 21.535 -20.798 -1.799 1.00 60.16 174 CYS A O 1
ATOM 1288 N N . ARG A 1 175 ? 20.783 -20.884 0.310 1.00 58.81 175 ARG A N 1
ATOM 1289 C CA . ARG A 1 175 ? 21.118 -22.313 0.474 1.00 58.81 175 ARG A CA 1
ATOM 1290 C C . ARG A 1 175 ? 20.185 -23.219 -0.342 1.00 58.81 175 ARG A C 1
ATOM 1292 O O . ARG A 1 175 ? 20.657 -24.220 -0.887 1.00 58.81 175 ARG A O 1
ATOM 1299 N N . LYS A 1 176 ? 18.896 -22.875 -0.486 1.00 55.28 176 LYS A N 1
ATOM 1300 C CA . LYS A 1 176 ? 17.971 -23.613 -1.369 1.00 55.28 176 LYS A CA 1
ATOM 1301 C C . LYS A 1 176 ? 18.234 -23.342 -2.855 1.00 55.28 176 LYS A C 1
ATOM 1303 O O . LYS A 1 176 ? 18.245 -24.299 -3.628 1.00 55.28 176 LYS A O 1
ATOM 1308 N N . GLY A 1 177 ? 18.555 -22.104 -3.240 1.00 54.56 177 GLY A N 1
ATOM 1309 C CA . GLY A 1 177 ? 18.896 -21.752 -4.626 1.00 54.56 177 GLY A CA 1
ATOM 1310 C C . GLY A 1 177 ? 20.081 -22.553 -5.185 1.00 54.56 177 GLY A C 1
ATOM 1311 O O . GLY A 1 177 ? 19.988 -23.130 -6.270 1.00 54.56 177 GLY A O 1
ATOM 1312 N N . LYS A 1 178 ? 21.162 -22.711 -4.402 1.00 54.28 178 LYS A N 1
ATOM 1313 C CA . LYS A 1 178 ? 22.320 -23.540 -4.798 1.00 54.28 178 LYS A CA 1
ATOM 1314 C C . LYS A 1 178 ? 21.969 -25.019 -5.010 1.00 54.28 178 LYS A C 1
ATOM 1316 O O . LYS A 1 178 ? 22.508 -25.641 -5.925 1.00 54.28 178 LYS A O 1
ATOM 1321 N N . LYS A 1 179 ? 21.066 -25.590 -4.198 1.00 56.03 179 LYS A N 1
ATOM 1322 C CA . LYS A 1 179 ? 20.630 -26.993 -4.344 1.00 56.03 179 LYS A CA 1
ATOM 1323 C C . LYS A 1 179 ? 19.793 -27.208 -5.605 1.00 56.03 179 LYS A C 1
ATOM 1325 O O . LYS A 1 179 ? 20.007 -28.194 -6.302 1.00 56.03 179 LYS A O 1
ATOM 1330 N N . ILE A 1 180 ? 18.895 -26.279 -5.927 1.00 56.44 180 ILE A N 1
ATOM 1331 C CA . ILE A 1 180 ? 18.034 -26.373 -7.116 1.00 56.44 180 ILE A CA 1
ATOM 1332 C C . ILE A 1 180 ? 18.864 -26.237 -8.401 1.00 56.44 180 ILE A C 1
ATOM 1334 O O . ILE A 1 180 ? 18.690 -27.023 -9.328 1.00 56.44 180 ILE A O 1
ATOM 1338 N N . ALA A 1 181 ? 19.847 -25.334 -8.438 1.00 52.59 181 ALA A N 1
ATOM 1339 C CA . ALA A 1 181 ? 20.741 -25.202 -9.591 1.00 52.59 181 ALA A CA 1
ATOM 1340 C C . ALA A 1 181 ? 21.688 -26.403 -9.788 1.00 52.59 181 ALA A C 1
ATOM 1342 O O . ALA A 1 181 ? 22.050 -26.747 -10.915 1.00 52.59 181 ALA A O 1
ATOM 1343 N N . ALA A 1 182 ? 22.096 -27.067 -8.701 1.00 55.09 182 ALA A N 1
ATOM 1344 C CA . ALA A 1 182 ? 22.846 -28.320 -8.779 1.00 55.09 182 ALA A CA 1
ATOM 1345 C C . ALA A 1 182 ? 21.981 -29.482 -9.301 1.00 55.09 182 ALA A C 1
ATOM 1347 O O . ALA A 1 182 ? 22.493 -30.352 -10.004 1.00 55.09 182 ALA A O 1
ATOM 1348 N N . LEU A 1 183 ? 20.678 -29.474 -8.998 1.00 51.84 183 LEU A N 1
ATOM 1349 C CA . LEU A 1 183 ? 19.716 -30.464 -9.483 1.00 51.84 183 LEU A CA 1
ATOM 1350 C C . LEU A 1 183 ? 19.355 -30.238 -10.962 1.00 51.84 183 LEU A C 1
ATOM 1352 O O . LEU A 1 183 ? 19.335 -31.189 -11.737 1.00 51.84 183 LEU A O 1
ATOM 1356 N N . GLY A 1 184 ? 19.174 -28.981 -11.383 1.00 50.31 184 GLY A N 1
ATOM 1357 C CA . GLY A 1 184 ? 18.896 -28.620 -12.780 1.00 50.31 184 GLY A CA 1
ATOM 1358 C C . GLY A 1 184 ? 20.016 -29.014 -13.750 1.00 50.31 184 GLY A C 1
ATOM 1359 O O . GLY A 1 184 ? 19.739 -29.451 -14.861 1.00 50.31 184 GLY A O 1
ATOM 1360 N N . ARG A 1 185 ? 21.285 -28.972 -13.312 1.00 54.94 185 ARG A N 1
ATOM 1361 C CA . ARG A 1 185 ? 22.423 -29.481 -14.105 1.00 54.94 185 ARG A CA 1
ATOM 1362 C C . ARG A 1 185 ? 22.467 -31.006 -14.241 1.00 54.94 185 ARG A C 1
ATOM 1364 O O . ARG A 1 185 ? 23.113 -31.489 -15.160 1.00 54.94 185 ARG A O 1
ATOM 1371 N N . ARG A 1 186 ? 21.803 -31.762 -13.359 1.00 54.53 186 ARG A N 1
ATOM 1372 C CA . ARG A 1 186 ? 21.718 -33.235 -13.444 1.00 54.53 186 ARG A CA 1
ATOM 1373 C C . ARG A 1 186 ? 20.521 -33.725 -14.259 1.00 54.53 186 ARG A C 1
ATOM 1375 O O . ARG A 1 186 ? 20.524 -34.873 -14.678 1.00 54.53 186 ARG A O 1
ATOM 1382 N N . LEU A 1 187 ? 19.518 -32.871 -14.460 1.00 50.69 187 LEU A N 1
ATOM 1383 C CA . LEU A 1 187 ? 18.287 -33.190 -15.188 1.00 50.69 187 LEU A CA 1
ATOM 1384 C C . LEU A 1 187 ? 18.244 -32.591 -16.600 1.00 50.69 187 LEU A C 1
ATOM 1386 O O . LEU A 1 187 ? 17.282 -32.835 -17.321 1.00 50.69 187 LEU A O 1
ATOM 1390 N N . ALA A 1 188 ? 19.258 -31.822 -17.010 1.00 44.28 188 ALA A N 1
ATOM 1391 C CA . ALA A 1 188 ? 19.386 -31.394 -18.396 1.00 44.28 188 ALA A CA 1
ATOM 1392 C C . ALA A 1 188 ? 19.696 -32.628 -19.267 1.00 44.28 188 ALA A C 1
ATOM 1394 O O . ALA A 1 188 ? 20.761 -33.227 -19.088 1.00 44.28 188 ALA A O 1
ATOM 1395 N N . PRO A 1 189 ? 18.803 -33.043 -20.186 1.00 44.03 189 PRO A N 1
ATOM 1396 C CA . PRO A 1 189 ? 19.140 -34.091 -21.136 1.00 44.03 189 PRO A CA 1
ATOM 1397 C C . PRO A 1 189 ? 20.318 -33.619 -21.993 1.00 44.03 189 PRO A C 1
ATOM 1399 O O . PRO A 1 189 ? 20.400 -32.443 -22.355 1.00 44.03 189 PRO A O 1
ATOM 1402 N N . ALA A 1 190 ? 21.228 -34.541 -22.309 1.00 50.06 190 ALA A N 1
ATOM 1403 C CA . ALA A 1 190 ? 22.312 -34.336 -23.260 1.00 50.06 190 ALA A CA 1
ATOM 1404 C C . ALA A 1 190 ? 21.728 -34.071 -24.662 1.00 50.06 190 ALA A C 1
ATOM 1406 O O . ALA A 1 190 ? 21.589 -34.973 -25.481 1.00 50.06 190 ALA A O 1
ATOM 1407 N N . GLY A 1 191 ? 21.308 -32.831 -24.907 1.00 46.47 191 GLY A N 1
ATOM 1408 C CA . GLY A 1 191 ? 20.955 -32.329 -26.229 1.00 46.47 191 GLY A CA 1
ATOM 1409 C C . GLY A 1 191 ? 22.215 -32.065 -27.061 1.00 46.47 191 GLY A C 1
ATOM 1410 O O . GLY A 1 191 ? 23.294 -31.875 -26.494 1.00 46.47 191 GLY A O 1
ATOM 1411 N N . PRO A 1 192 ? 22.102 -32.064 -28.400 1.00 39.88 192 PRO A N 1
ATOM 1412 C CA . PRO A 1 192 ? 23.247 -32.072 -29.302 1.00 39.88 192 PRO A CA 1
ATOM 1413 C C . PRO A 1 192 ? 24.129 -30.837 -29.099 1.00 39.88 192 PRO A C 1
ATOM 1415 O O . PRO A 1 192 ? 23.645 -29.708 -29.009 1.00 39.88 192 PRO A O 1
ATOM 1418 N N . SER A 1 193 ? 25.438 -31.072 -29.038 1.00 46.94 193 SER A N 1
ATOM 1419 C CA . SER A 1 193 ? 26.483 -30.058 -28.946 1.00 46.94 193 SER A CA 1
ATOM 1420 C C . SER A 1 193 ? 26.440 -29.129 -30.162 1.00 46.94 193 SER A C 1
ATOM 1422 O O . SER A 1 193 ? 26.915 -29.489 -31.240 1.00 46.94 193 SER A O 1
ATOM 1424 N N . TRP A 1 194 ? 25.884 -27.930 -29.997 1.00 37.44 194 TRP A N 1
ATOM 1425 C CA . TRP A 1 194 ? 26.045 -26.852 -30.971 1.00 37.44 194 TRP A CA 1
ATOM 1426 C C . TRP A 1 194 ? 27.401 -26.158 -30.759 1.00 37.44 194 TRP A C 1
ATOM 1428 O O . TRP A 1 194 ? 27.783 -25.918 -29.611 1.00 37.44 194 TRP A O 1
ATOM 1438 N N . PRO A 1 195 ? 28.147 -25.857 -31.837 1.00 40.00 195 PRO A N 1
ATOM 1439 C CA . PRO A 1 195 ? 29.493 -25.305 -31.749 1.00 40.00 195 PRO A CA 1
ATOM 1440 C C . PRO A 1 195 ? 29.510 -23.894 -31.143 1.00 40.00 195 PRO A C 1
ATOM 1442 O O . PRO A 1 195 ? 28.593 -23.095 -31.323 1.00 40.00 195 PRO A O 1
ATOM 1445 N N . ASN A 1 196 ? 30.595 -23.617 -30.420 1.00 38.00 196 ASN A N 1
ATOM 1446 C CA . ASN A 1 196 ? 30.890 -22.391 -29.682 1.00 38.00 196 ASN A CA 1
ATOM 1447 C C . ASN A 1 196 ? 30.644 -21.100 -30.490 1.00 38.00 196 ASN A C 1
ATOM 1449 O O . ASN A 1 196 ? 31.350 -20.813 -31.455 1.00 38.00 196 ASN A O 1
ATOM 1453 N N . SER A 1 197 ? 29.716 -20.260 -30.026 1.00 42.53 197 SER A N 1
ATOM 1454 C CA . SER A 1 197 ? 29.469 -18.909 -30.555 1.00 42.53 197 SER A CA 1
ATOM 1455 C C . SER A 1 197 ? 30.445 -17.869 -29.987 1.00 42.53 197 SER A C 1
ATOM 1457 O O . SER A 1 197 ? 30.027 -16.876 -29.394 1.00 42.53 197 SER A O 1
ATOM 1459 N N . THR A 1 198 ? 31.750 -18.076 -30.171 1.00 43.34 198 THR A N 1
ATOM 1460 C CA . THR A 1 198 ? 32.791 -17.063 -29.893 1.00 43.34 198 THR A CA 1
ATOM 1461 C C . THR A 1 198 ? 33.226 -16.269 -31.132 1.00 43.34 198 THR A C 1
ATOM 1463 O O . THR A 1 198 ? 34.161 -15.483 -31.047 1.00 43.34 198 THR A O 1
ATOM 1466 N N . SER A 1 199 ? 32.540 -16.387 -32.275 1.00 42.12 199 SER A N 1
ATOM 1467 C CA . SER A 1 199 ? 33.012 -15.815 -33.553 1.00 42.12 199 SER A CA 1
ATOM 1468 C C . SER A 1 199 ? 32.065 -14.843 -34.281 1.00 42.12 199 SER A C 1
ATOM 1470 O O . SER A 1 199 ? 32.374 -14.435 -35.396 1.00 42.12 199 SER A O 1
ATOM 1472 N N . LEU A 1 200 ? 30.964 -14.374 -33.676 1.00 39.66 200 LEU A N 1
ATOM 1473 C CA . LEU A 1 200 ? 30.041 -13.410 -34.321 1.00 39.66 200 LEU A CA 1
ATOM 1474 C C . LEU A 1 200 ? 29.958 -12.039 -33.627 1.00 39.66 200 LEU A C 1
ATOM 1476 O O . LEU A 1 200 ? 28.932 -11.368 -33.677 1.00 39.66 200 LEU A O 1
ATOM 1480 N N . LEU A 1 201 ? 31.059 -11.585 -33.020 1.00 40.47 201 LEU A N 1
ATOM 1481 C CA . LEU A 1 201 ? 31.213 -10.208 -32.521 1.00 40.47 201 LEU A CA 1
ATOM 1482 C C . LEU A 1 201 ? 32.244 -9.418 -33.347 1.00 40.47 201 LEU A C 1
ATOM 1484 O O . LEU A 1 201 ? 33.080 -8.697 -32.814 1.00 40.47 201 LEU A O 1
ATOM 1488 N N . GLY A 1 202 ? 32.191 -9.577 -34.673 1.00 38.56 202 GLY A N 1
ATOM 1489 C CA . GLY A 1 202 ? 33.168 -8.985 -35.587 1.00 38.56 202 GLY A CA 1
ATOM 1490 C C . GLY A 1 202 ? 32.679 -8.793 -37.021 1.00 38.56 202 GLY A C 1
ATOM 1491 O O . GLY A 1 202 ? 33.419 -9.126 -37.939 1.00 38.56 202 GLY A O 1
ATOM 1492 N N . ARG A 1 203 ? 31.447 -8.300 -37.243 1.00 44.34 203 ARG A N 1
ATOM 1493 C CA . ARG A 1 203 ? 31.037 -7.700 -38.536 1.00 44.34 203 ARG A CA 1
ATOM 1494 C C . ARG A 1 203 ? 29.649 -7.036 -38.477 1.00 44.34 203 ARG A C 1
ATOM 1496 O O . ARG A 1 203 ? 28.671 -7.581 -38.961 1.00 44.34 203 ARG A O 1
ATOM 1503 N N . ALA A 1 204 ? 29.564 -5.848 -37.884 1.00 39.22 204 ALA A N 1
ATOM 1504 C CA . ALA A 1 204 ? 28.444 -4.920 -38.100 1.00 39.22 204 ALA A CA 1
ATOM 1505 C C . ALA A 1 204 ? 28.890 -3.476 -37.801 1.00 39.22 204 ALA A C 1
ATOM 1507 O O . ALA A 1 204 ? 28.370 -2.801 -36.920 1.00 39.22 204 ALA A O 1
ATOM 1508 N N . ARG A 1 205 ? 29.940 -3.025 -38.495 1.00 49.81 205 ARG A N 1
ATOM 1509 C CA . ARG A 1 205 ? 30.313 -1.607 -38.606 1.00 49.81 205 ARG A CA 1
ATOM 1510 C C . ARG A 1 205 ? 30.763 -1.348 -40.045 1.00 49.81 205 ARG A C 1
ATOM 1512 O O . ARG A 1 205 ? 31.957 -1.350 -40.326 1.00 49.81 205 ARG A O 1
ATOM 1519 N N . SER A 1 206 ? 29.802 -1.239 -40.960 1.00 43.75 206 SER A N 1
ATOM 1520 C CA . SER A 1 206 ? 29.896 -0.547 -42.262 1.00 43.75 206 SER A CA 1
ATOM 1521 C C . SER A 1 206 ? 28.676 -0.881 -43.115 1.00 43.75 206 SER A C 1
ATOM 1523 O O . SER A 1 206 ? 28.382 -2.066 -43.260 1.00 43.75 206 SER A O 1
ATOM 1525 N N . ARG A 1 207 ? 28.104 0.153 -43.757 1.00 40.72 207 ARG A N 1
ATOM 1526 C CA . ARG A 1 207 ? 26.867 0.202 -44.577 1.00 40.72 207 ARG A CA 1
ATOM 1527 C C . ARG A 1 207 ? 25.623 0.376 -43.699 1.00 40.72 207 ARG A C 1
ATOM 1529 O O . ARG A 1 207 ? 25.408 -0.448 -42.825 1.00 40.72 207 ARG A O 1
ATOM 1536 N N . GLU A 1 208 ? 24.836 1.444 -43.764 1.00 40.22 208 GLU A N 1
ATOM 1537 C CA . GLU A 1 208 ? 24.576 2.520 -44.741 1.00 40.22 208 GLU A CA 1
ATOM 1538 C C . GLU A 1 208 ? 24.413 3.841 -43.952 1.00 40.22 208 GLU A C 1
ATOM 1540 O O . GLU A 1 208 ? 24.041 3.798 -42.780 1.00 40.22 208 GLU A O 1
ATOM 1545 N N . GLN A 1 209 ? 25.041 4.941 -44.387 1.00 43.81 209 GLN A N 1
ATOM 1546 C CA . GLN A 1 209 ? 24.418 6.035 -45.161 1.00 43.81 209 GLN A CA 1
ATOM 1547 C C . GLN A 1 209 ? 23.151 6.596 -44.514 1.00 43.81 209 GLN A C 1
ATOM 1549 O O . GLN A 1 209 ? 22.129 5.882 -44.499 1.00 43.81 209 GLN A O 1
#